Protein AF-A0A1V4KPW5-F1 (afdb_monomer)

InterPro domains:
  IPR000533 Tropomyosin [PF00261] (18-256)
  IPR000533 Tropomyosin [PR00194] (56-73)
  IPR000533 Tropomyosin [PR00194] (92-112)
  IPR000533 Tropomyosin [PR00194] (117-145)
  IPR000533 Tropomyosin [PR00194] (147-170)
  IPR000533 Tropomyosin [PR00194] (203-228)
  IPR000533 Tropomyosin [PS00326] (204-212)
  IPR014751 DNA repair protein XRCC4-like, C-terminal [G3DSA:1.20.5.370] (209-256)

Secondary structure (DSSP, 8-state):
----PPPHHHHHHHHHHHHHHHHHHHHHHHHHHHHHHHHHHHHHHHHHHHHHHHHHHHHHHHHHHHHHHHHHHHHHHHHHHHHHHHHHHHHHHHHHHHHHHHHHHHHHHHHHHHHHHHHHHHHHHHHHHHHHHHHHHHHHHHHHHHHHHHHHHHHHHHHHHHHHHHHHHHHHHHHHHHHHHHHHHHHHHHHHHHHHHHHHHHHHHHHHHHHHHHHHHHHHHHHHHHHHHHHHHHHHHHHHHHHHHHHHHHHHHHT-

Sequence (256 aa):
MRTFLVPPEALEEEQQGLQKKLKGTEDEVEKYSESVKEAQEKLEQAEKKATDAEAEVASLNRRIQLVEEELDRAQERLATALQKLEEAEKAADESERGMKVIENRAMKDEEKMELQEMQLKEAKHIAEEADRKYEEVARKLVVLEGELERSEERAEVAESRVRQLEEELRTMDQTLKSLIASEEEYSTKEDKYEEEIKLLGEKLKEAETRAEFAERSVAKLEKTIDDLEESLASAKEENVGIHQVLDQTLLELNNL

Mean predicted aligned error: 16.35 Å

pLDDT: mean 89.96, std 13.4, range [39.97, 98.62]

Organism: NCBI:txid372326

Foldseek 3Di:
DDDDDPPPVVVVVVVVVVVVVVVVVVVVVVVVVVVVVVVVVVVVVVVVVVVVVVVVVVVVVVVVVVVVVVVVVVVVVVVVVVVVVVVVVVVVVVVVVVVVVVVVVVVVVVVVVVVVVVVVVVVVVVVVVVVVVVVVVVVVVVVVVVVVVVVVVVVVVVVVVVVVVVVVVVVVVVVVVVVVVVVVVVVVVVVVVVVVVVVVVVVVVVVVVVVVVVVVVVVVVVVVVVVVVVVVVVVVVVVVVVVVVVVVVVVVVVVD

Radius of gyration: 108.57 Å; Cα contacts (8 Å, |Δi|>4): 1; chains: 1; bounding box: 207×38×319 Å

Solvent-accessible surface area (backbone atoms only — not comparable to full-atom values): 13561 Å² total; per-residue (Å²): 132,86,85,77,79,78,56,71,67,61,58,49,50,52,50,49,51,49,50,52,50,50,48,50,51,49,54,48,50,50,51,51,51,51,52,50,51,52,50,48,53,52,47,53,53,48,49,51,50,50,52,52,50,52,52,49,52,54,51,50,52,55,51,50,53,52,52,51,54,50,47,54,55,50,50,55,52,47,54,54,50,52,52,53,48,54,54,50,51,52,53,49,54,52,48,52,53,51,48,54,54,51,51,59,48,50,54,52,52,48,56,50,48,53,52,50,51,52,52,51,52,52,53,50,52,54,51,53,54,49,50,52,51,51,52,52,51,53,55,52,47,56,52,51,52,58,51,46,52,56,50,49,56,52,48,55,54,50,51,52,51,49,53,51,52,54,50,52,50,53,53,49,53,55,50,50,55,52,49,52,55,51,48,55,54,50,51,59,47,49,55,51,51,53,52,50,51,51,53,51,51,51,52,48,51,54,49,50,55,52,48,54,51,49,52,54,50,48,56,53,50,52,51,52,48,53,56,49,50,52,52,50,49,51,54,50,51,51,51,51,50,52,50,51,51,48,51,50,53,51,51,57,61,73,75,110

Structure (mmCIF, N/CA/C/O backbone):
data_AF-A0A1V4KPW5-F1
#
_entry.id   AF-A0A1V4KPW5-F1
#
loop_
_atom_site.group_PDB
_atom_site.id
_atom_site.type_symbol
_atom_site.label_atom_id
_atom_site.label_alt_id
_atom_site.label_comp_id
_atom_site.label_asym_id
_atom_site.label_entity_id
_atom_site.label_seq_id
_atom_site.pdbx_PDB_ins_code
_atom_site.Cartn_x
_atom_site.Cartn_y
_atom_site.Cartn_z
_atom_site.occupancy
_atom_site.B_iso_or_equiv
_atom_site.auth_seq_id
_atom_site.auth_comp_id
_atom_site.auth_asym_id
_atom_site.auth_atom_id
_atom_site.pdbx_PDB_model_num
ATOM 1 N N . MET A 1 1 ? -97.757 -16.827 169.768 1.00 43.34 1 MET A N 1
ATOM 2 C CA . MET A 1 1 ? -98.356 -17.491 168.591 1.00 43.34 1 MET A CA 1
ATOM 3 C C . MET A 1 1 ? -97.210 -17.964 167.715 1.00 43.34 1 MET A C 1
ATOM 5 O O . MET A 1 1 ? -96.309 -17.181 167.464 1.00 43.34 1 MET A O 1
ATOM 9 N N . ARG A 1 2 ? -97.200 -19.270 167.433 1.00 39.97 2 ARG A N 1
ATOM 10 C CA . ARG A 1 2 ? -96.096 -20.108 166.933 1.00 39.97 2 ARG A CA 1
ATOM 11 C C . ARG A 1 2 ? -95.235 -19.504 165.811 1.00 39.97 2 ARG A C 1
ATOM 13 O O . ARG A 1 2 ? -95.701 -19.296 164.700 1.00 39.97 2 ARG A O 1
ATOM 20 N N . THR A 1 3 ? -93.954 -19.368 166.138 1.00 46.34 3 THR A N 1
ATOM 21 C CA . THR A 1 3 ? -92.785 -19.544 165.269 1.00 46.34 3 THR A CA 1
ATOM 22 C C . THR A 1 3 ? -92.906 -20.795 164.395 1.00 46.34 3 THR A C 1
ATOM 24 O O . THR A 1 3 ? -93.136 -21.879 164.929 1.00 46.34 3 THR A O 1
ATOM 27 N N . PHE A 1 4 ? -92.660 -20.666 163.094 1.00 41.69 4 PHE A N 1
ATOM 28 C CA . PHE A 1 4 ? -92.061 -21.732 162.293 1.00 41.69 4 PHE A CA 1
ATOM 29 C C . PHE A 1 4 ? -90.916 -21.096 161.511 1.00 41.69 4 PHE A C 1
ATOM 31 O O . PHE A 1 4 ? -91.134 -20.308 160.595 1.00 41.69 4 PHE A O 1
ATOM 38 N N . LEU A 1 5 ? -89.698 -21.370 161.978 1.00 45.38 5 LEU A N 1
ATOM 39 C CA . LEU A 1 5 ? -88.475 -21.094 161.248 1.00 45.38 5 LEU A CA 1
ATOM 40 C C . LEU A 1 5 ? -88.559 -21.832 159.906 1.00 45.38 5 LEU A C 1
ATOM 42 O O . LEU A 1 5 ? -88.734 -23.050 159.900 1.00 45.38 5 LEU A O 1
ATOM 46 N N . VAL A 1 6 ? -88.411 -21.115 158.790 1.00 43.38 6 VAL A N 1
ATOM 47 C CA . VAL A 1 6 ? -87.853 -21.745 157.589 1.00 43.38 6 VAL A CA 1
ATOM 48 C C . VAL A 1 6 ? -86.415 -22.118 157.968 1.00 43.38 6 VAL A C 1
ATOM 50 O O . VAL A 1 6 ? -85.699 -21.250 158.479 1.00 43.38 6 VAL A O 1
ATOM 53 N N . PRO A 1 7 ? -86.008 -23.389 157.830 1.00 44.53 7 PRO A N 1
ATOM 54 C CA . PRO A 1 7 ? -84.662 -23.815 158.178 1.00 44.53 7 PRO A CA 1
ATOM 55 C C . PRO A 1 7 ? -83.643 -23.002 157.366 1.00 44.53 7 PRO A C 1
ATOM 57 O O . PRO A 1 7 ? -83.883 -22.788 156.175 1.00 44.53 7 PRO A O 1
ATOM 60 N N . PRO A 1 8 ? -82.509 -22.579 157.954 1.00 53.31 8 PRO A N 1
ATOM 61 C CA . PRO A 1 8 ? -81.416 -21.974 157.190 1.00 53.31 8 PRO A CA 1
ATOM 62 C C . PRO A 1 8 ? -81.001 -22.843 155.985 1.00 53.31 8 PRO A C 1
ATOM 64 O O . PRO A 1 8 ? -80.661 -22.299 154.944 1.00 53.31 8 PRO A O 1
ATOM 67 N N . GLU A 1 9 ? -81.191 -24.163 156.072 1.00 52.53 9 GLU A N 1
ATOM 68 C CA . GLU A 1 9 ? -80.909 -25.151 155.020 1.00 52.53 9 GLU A CA 1
ATOM 69 C C . GLU A 1 9 ? -81.739 -24.973 153.724 1.00 52.53 9 GLU A C 1
ATOM 71 O O . GLU A 1 9 ? -81.228 -25.236 152.641 1.00 52.53 9 GLU A O 1
ATOM 76 N N . ALA A 1 10 ? -82.991 -24.487 153.785 1.00 54.53 10 ALA A N 1
ATOM 77 C CA . ALA A 1 10 ? -83.853 -24.339 152.595 1.00 54.53 10 ALA A CA 1
ATOM 78 C C . ALA A 1 10 ? -83.604 -23.025 151.828 1.00 54.53 10 ALA A C 1
ATOM 80 O O . ALA A 1 10 ? -83.709 -22.978 150.603 1.00 54.53 10 ALA A O 1
ATOM 81 N N . LEU A 1 11 ? -83.242 -21.959 152.550 1.00 53.88 11 LEU A N 1
ATOM 82 C CA . LEU A 1 11 ? -82.754 -20.716 151.947 1.00 53.88 11 LEU A CA 1
ATOM 83 C C . LEU A 1 11 ? -81.335 -20.908 151.398 1.00 53.88 11 LEU A C 1
ATOM 85 O O . LEU A 1 11 ? -81.039 -20.374 150.336 1.00 53.88 11 LEU A O 1
ATOM 89 N N . GLU A 1 12 ? -80.494 -21.714 152.054 1.00 56.72 12 GLU A N 1
ATOM 90 C CA . GLU A 1 12 ? -79.177 -22.114 151.541 1.00 56.72 12 GLU A CA 1
ATOM 91 C C . GLU A 1 12 ? -79.273 -22.961 150.259 1.00 56.72 12 GLU A C 1
ATOM 93 O O . GLU A 1 12 ? -78.497 -22.720 149.335 1.00 56.72 12 GLU A O 1
ATOM 98 N N . GLU A 1 13 ? -80.236 -23.886 150.133 1.00 59.94 13 GLU A N 1
ATOM 99 C CA . GLU A 1 13 ? -80.468 -24.649 148.890 1.00 59.94 13 GLU A CA 1
ATOM 100 C C . GLU A 1 13 ? -80.934 -23.765 147.718 1.00 59.94 13 GLU A C 1
ATOM 102 O O . GLU A 1 13 ? -80.466 -23.930 146.587 1.00 59.94 13 GLU A O 1
ATOM 107 N N . GLU A 1 14 ? -81.822 -22.796 147.959 1.00 60.09 14 GLU A N 1
ATOM 108 C CA . GLU A 1 14 ? -82.309 -21.880 146.917 1.00 60.09 14 GLU A CA 1
ATOM 109 C C . GLU A 1 14 ? -81.235 -20.848 146.518 1.00 60.09 14 GLU A C 1
ATOM 111 O O . GLU A 1 14 ? -81.054 -20.558 145.330 1.00 60.09 14 GLU A O 1
ATOM 116 N N . GLN A 1 15 ? -80.438 -20.368 147.483 1.00 63.31 15 GLN A N 1
ATOM 117 C CA . GLN A 1 15 ? -79.270 -19.520 147.227 1.00 63.31 15 GLN A CA 1
ATOM 118 C C . GLN A 1 15 ? -78.171 -20.285 146.477 1.00 63.31 15 GLN A C 1
ATOM 120 O O . GLN A 1 15 ? -77.572 -19.727 145.557 1.00 63.31 15 GLN A O 1
ATOM 125 N N . GLN A 1 16 ? -77.948 -21.568 146.793 1.00 66.31 16 GLN A N 1
ATOM 126 C CA . GLN A 1 16 ? -77.053 -22.444 146.032 1.00 66.31 16 GLN A CA 1
ATOM 127 C C . GLN A 1 16 ? -77.572 -22.693 144.614 1.00 66.31 16 GLN A C 1
ATOM 129 O O . GLN A 1 16 ? -76.786 -22.667 143.670 1.00 66.31 16 GLN A O 1
ATOM 134 N N . GLY A 1 17 ? -78.877 -22.902 144.426 1.00 70.94 17 GLY A N 1
ATOM 135 C CA . GLY A 1 17 ? -79.489 -23.091 143.108 1.00 70.94 17 GLY A CA 1
ATOM 136 C C . GLY A 1 17 ? -79.384 -21.850 142.217 1.00 70.94 17 GLY A C 1
ATOM 137 O O . GLY A 1 17 ? -79.045 -21.962 141.035 1.00 70.94 17 GLY A O 1
ATOM 138 N N . LEU A 1 18 ? -79.611 -20.663 142.787 1.00 67.88 18 LEU A N 1
ATOM 139 C CA . LEU A 1 18 ? -79.418 -19.382 142.107 1.00 67.88 18 LEU A CA 1
ATOM 140 C C . LEU A 1 18 ? -77.941 -19.079 141.857 1.00 67.88 18 LEU A C 1
ATOM 142 O O . LEU A 1 18 ? -77.622 -18.647 140.758 1.00 67.88 18 LEU A O 1
ATOM 146 N N . GLN A 1 19 ? -77.032 -19.378 142.790 1.00 68.50 19 GLN A N 1
ATOM 147 C CA . GLN A 1 19 ? -75.587 -19.295 142.541 1.00 68.50 19 GLN A CA 1
ATOM 148 C C . GLN A 1 19 ? -75.145 -20.242 141.427 1.00 68.50 19 GLN A C 1
ATOM 150 O O . GLN A 1 19 ? -74.305 -19.876 140.618 1.00 68.50 19 GLN A O 1
ATOM 155 N N . LYS A 1 20 ? -75.716 -21.447 141.343 1.00 76.44 20 LYS A N 1
ATOM 156 C CA . LYS A 1 20 ? -75.377 -22.431 140.307 1.00 76.44 20 LYS A CA 1
ATOM 157 C C . LYS A 1 20 ? -75.914 -22.026 138.933 1.00 76.44 20 LYS A C 1
ATOM 159 O O . LYS A 1 20 ? -75.229 -22.235 137.938 1.00 76.44 20 LYS A O 1
ATOM 164 N N . LYS A 1 21 ? -77.107 -21.419 138.873 1.00 74.88 21 LYS A N 1
ATOM 165 C CA . LYS A 1 21 ? -77.648 -20.808 137.647 1.00 74.88 21 LYS A CA 1
ATOM 166 C C . LYS A 1 21 ? -76.885 -19.554 137.244 1.00 74.88 21 LYS A C 1
ATOM 168 O O . LYS A 1 21 ? -76.581 -19.433 136.069 1.00 74.88 21 LYS A O 1
ATOM 173 N N . LEU A 1 22 ? -76.558 -18.678 138.195 1.00 74.94 22 LEU A N 1
ATOM 174 C CA . LEU A 1 22 ? -75.746 -17.485 137.962 1.00 74.94 22 LEU A CA 1
ATOM 175 C C . LEU A 1 22 ? -74.385 -17.890 137.400 1.00 74.94 22 LEU A C 1
ATOM 177 O O . LEU A 1 22 ? -74.011 -17.402 136.345 1.00 74.94 22 LEU A O 1
ATOM 181 N N . LYS A 1 23 ? -73.735 -18.877 138.022 1.00 76.81 23 LYS A N 1
ATOM 182 C CA . LYS A 1 23 ? -72.473 -19.444 137.551 1.00 76.81 23 LYS A CA 1
ATOM 183 C C . LYS A 1 23 ? -72.603 -20.075 136.163 1.00 76.81 23 LYS A C 1
ATOM 185 O O . LYS A 1 23 ? -71.774 -19.819 135.314 1.00 76.81 23 LYS A O 1
ATOM 190 N N . GLY A 1 24 ? -73.682 -20.813 135.887 1.00 77.44 24 GLY A N 1
ATOM 191 C CA . GLY A 1 24 ? -73.948 -21.348 134.546 1.00 77.44 24 GLY A CA 1
ATOM 192 C C . GLY A 1 24 ? -74.185 -20.262 133.488 1.00 77.44 24 GLY A C 1
ATOM 193 O O . GLY A 1 24 ? -73.704 -20.390 132.369 1.00 77.44 24 GLY A O 1
ATOM 194 N N . THR A 1 25 ? -74.882 -19.175 133.832 1.00 74.00 25 THR A N 1
ATOM 195 C CA . THR A 1 25 ? -75.054 -18.024 132.933 1.00 74.00 25 THR A CA 1
ATOM 196 C C . THR A 1 25 ? -73.781 -17.196 132.787 1.00 74.00 25 THR A C 1
ATOM 198 O O . THR A 1 25 ? -73.545 -16.663 131.712 1.00 74.00 25 THR A O 1
ATOM 201 N N . GLU A 1 26 ? -72.951 -17.094 133.826 1.00 76.00 26 GLU A N 1
ATOM 202 C CA . GLU A 1 26 ? -71.625 -16.471 133.770 1.00 76.00 26 GLU A CA 1
ATOM 203 C C . GLU A 1 26 ? -70.698 -17.289 132.865 1.00 76.00 26 GLU A C 1
ATOM 205 O O . GLU A 1 26 ? -70.120 -16.717 131.948 1.00 76.00 26 GLU A O 1
ATOM 210 N N . ASP A 1 27 ? -70.667 -18.616 133.025 1.00 80.94 27 ASP A N 1
ATOM 211 C CA . ASP A 1 27 ? -69.920 -19.544 132.168 1.00 80.94 27 ASP A CA 1
ATOM 212 C C . ASP A 1 27 ? -70.409 -19.470 130.702 1.00 80.94 27 ASP A C 1
ATOM 214 O O . ASP A 1 27 ? -69.611 -19.505 129.764 1.00 80.94 27 ASP A O 1
ATOM 218 N N . GLU A 1 28 ? -71.723 -19.342 130.464 1.00 80.38 28 GLU A N 1
ATOM 219 C CA . GLU A 1 28 ? -72.282 -19.156 129.117 1.00 80.38 28 GLU A CA 1
ATOM 220 C C . GLU A 1 28 ? -71.932 -17.788 128.521 1.00 80.38 28 GLU A C 1
ATOM 222 O O . GLU A 1 28 ? -71.551 -17.716 127.353 1.00 80.38 28 GLU A O 1
ATOM 227 N N . VAL A 1 29 ? -72.032 -16.705 129.295 1.00 80.75 29 VAL A N 1
ATOM 228 C CA . VAL A 1 29 ? -71.647 -15.354 128.857 1.00 80.75 29 VAL A CA 1
ATOM 229 C C . VAL A 1 29 ? -70.151 -15.287 128.567 1.00 80.75 29 VAL A C 1
ATOM 231 O O . VAL A 1 29 ? -69.761 -14.685 127.568 1.00 80.75 29 VAL A O 1
ATOM 234 N N . GLU A 1 30 ? -69.318 -15.931 129.381 1.00 83.25 30 GLU A N 1
ATOM 235 C CA . GLU A 1 30 ? -67.875 -16.027 129.168 1.00 83.25 30 GLU A CA 1
ATOM 236 C C . GLU A 1 30 ? -67.573 -16.815 127.887 1.00 83.25 30 GLU A C 1
ATOM 238 O O . GLU A 1 30 ? -66.861 -16.319 127.016 1.00 83.25 30 GLU A O 1
ATOM 243 N N . LYS A 1 31 ? -68.244 -17.953 127.673 1.00 84.69 31 LYS A N 1
ATOM 244 C CA . LYS A 1 31 ? -68.122 -18.755 126.448 1.00 84.69 31 LYS A CA 1
ATOM 245 C C . LYS A 1 31 ? -68.595 -18.024 125.187 1.00 84.69 31 LYS A C 1
ATOM 247 O O . LYS A 1 31 ? -67.954 -18.121 124.140 1.00 84.69 31 LYS A O 1
ATOM 252 N N . TYR A 1 32 ? -69.708 -17.291 125.248 1.00 82.00 32 TYR A N 1
ATOM 253 C CA . TYR A 1 32 ? -70.169 -16.472 124.123 1.00 82.00 32 TYR A CA 1
ATOM 254 C C . TYR A 1 32 ? -69.251 -15.269 123.888 1.00 82.00 32 TYR A C 1
ATOM 256 O O . TYR A 1 32 ? -68.994 -14.930 122.738 1.00 82.00 32 TYR A O 1
ATOM 264 N N . SER A 1 33 ? -68.713 -14.655 124.943 1.00 83.38 33 SER A N 1
ATOM 265 C CA . SER A 1 33 ? -67.734 -13.566 124.850 1.00 83.38 33 SER A CA 1
ATOM 266 C C . SER A 1 33 ? -66.435 -14.034 124.190 1.00 83.38 33 SER A C 1
ATOM 268 O O . SER A 1 33 ? -65.948 -13.382 123.266 1.00 83.38 33 SER A O 1
ATOM 270 N N . GLU A 1 34 ? -65.912 -15.198 124.583 1.00 86.44 34 GLU A N 1
ATOM 271 C CA . GLU A 1 34 ? -64.763 -15.836 123.930 1.00 86.44 34 GLU A CA 1
ATOM 272 C C . GLU A 1 34 ? -65.069 -16.193 122.472 1.00 86.44 34 GLU A C 1
ATOM 274 O O . GLU A 1 34 ? -64.295 -15.850 121.581 1.00 86.44 34 GLU A O 1
ATOM 279 N N . SER A 1 35 ? -66.234 -16.785 122.191 1.00 88.12 35 SER A N 1
ATOM 280 C CA . SER A 1 35 ? -66.647 -17.109 120.820 1.00 88.12 35 SER A CA 1
ATOM 281 C C . SER A 1 35 ? -66.803 -15.870 119.935 1.00 88.12 35 SER A C 1
ATOM 283 O O . SER A 1 35 ? -66.510 -15.940 118.741 1.00 88.12 35 SER A O 1
ATOM 285 N N . VAL A 1 36 ? -67.291 -14.753 120.480 1.00 87.94 36 VAL A N 1
ATOM 286 C CA . VAL A 1 36 ? -67.420 -13.484 119.752 1.00 87.94 36 VAL A CA 1
ATOM 287 C C . VAL A 1 36 ? -66.045 -12.882 119.490 1.00 87.94 36 VAL A C 1
ATOM 289 O O . VAL A 1 36 ? -65.800 -12.450 118.367 1.00 87.94 36 VAL A O 1
ATOM 292 N N . LYS A 1 37 ? -65.130 -12.914 120.468 1.00 88.00 37 LYS A N 1
ATOM 293 C CA . LYS A 1 37 ? -63.738 -12.480 120.272 1.00 88.00 37 LYS A CA 1
ATOM 294 C C . LYS A 1 37 ? -63.033 -13.311 119.204 1.00 88.00 37 LYS A C 1
ATOM 296 O O . LYS A 1 37 ? -62.453 -12.739 118.291 1.00 88.00 37 LYS A O 1
ATOM 301 N N . GLU A 1 38 ? -63.153 -14.638 119.246 1.00 88.62 38 GLU A N 1
ATOM 302 C CA . GLU A 1 38 ? -62.589 -15.506 118.207 1.00 88.62 38 GLU A CA 1
ATOM 303 C C . GLU A 1 38 ? -63.189 -15.231 116.822 1.00 88.62 38 GLU A C 1
ATOM 305 O O . GLU A 1 38 ? -62.479 -15.263 115.816 1.00 88.62 38 GLU A O 1
ATOM 310 N N . ALA A 1 39 ? -64.503 -15.004 116.740 1.00 86.94 39 ALA A N 1
ATOM 311 C CA . ALA A 1 39 ? -65.166 -14.684 115.480 1.00 86.94 39 ALA A CA 1
ATOM 312 C C . ALA A 1 39 ? -64.728 -13.314 114.941 1.00 86.94 39 ALA A C 1
ATOM 314 O O . ALA A 1 39 ? -64.530 -13.182 113.736 1.00 86.94 39 ALA A O 1
ATOM 315 N N . GLN A 1 40 ? -64.531 -12.324 115.818 1.00 87.50 40 GLN A N 1
ATOM 316 C CA . GLN A 1 40 ? -63.994 -11.009 115.466 1.00 87.50 40 GLN A CA 1
ATOM 317 C C . GLN A 1 40 ? -62.543 -11.100 114.989 1.00 87.50 40 GLN A C 1
ATOM 319 O O . GLN A 1 40 ? -62.237 -10.565 113.930 1.00 87.50 40 GLN A O 1
ATOM 324 N N . GLU A 1 41 ? -61.677 -11.843 115.680 1.00 91.19 41 GLU A N 1
ATOM 325 C CA . GLU A 1 41 ? -60.295 -12.065 115.233 1.00 91.19 41 GLU A CA 1
ATOM 326 C C . GLU A 1 41 ? -60.242 -12.787 113.878 1.00 91.19 41 GLU A C 1
ATOM 328 O O . GLU A 1 41 ? -59.457 -12.423 113.002 1.00 91.19 41 GLU A O 1
ATOM 333 N N . LYS A 1 42 ? -61.098 -13.797 113.665 1.00 90.88 42 LYS A N 1
ATOM 334 C CA . LYS A 1 42 ? -61.208 -14.497 112.373 1.00 90.88 42 LYS A CA 1
ATOM 335 C C . LYS A 1 42 ? -61.724 -13.576 111.266 1.00 90.88 42 LYS A C 1
ATOM 337 O O . LYS A 1 42 ? -61.231 -13.670 110.142 1.00 90.88 42 LYS A O 1
ATOM 342 N N . LEU A 1 43 ? -62.687 -12.704 111.569 1.00 91.38 43 LEU A N 1
ATOM 343 C CA . LEU A 1 43 ? -63.206 -11.711 110.630 1.00 91.38 43 LEU A CA 1
ATOM 344 C C . LEU A 1 43 ? -62.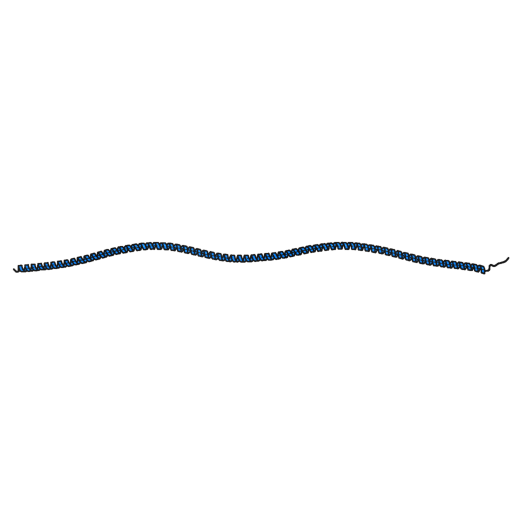116 -10.708 110.246 1.00 91.38 43 LEU A C 1
ATOM 346 O O . LEU A 1 43 ? -61.873 -10.518 109.062 1.00 91.38 43 LEU A O 1
ATOM 350 N N . GLU A 1 44 ? -61.399 -10.154 111.219 1.00 91.88 44 GLU A N 1
ATOM 351 C CA . GLU A 1 44 ? -60.333 -9.174 110.990 1.00 91.88 44 GLU A CA 1
ATOM 352 C C . GLU A 1 44 ? -59.168 -9.787 110.188 1.00 91.88 44 GLU A C 1
ATOM 354 O O . GLU A 1 44 ? -58.625 -9.168 109.271 1.00 91.88 44 GLU A O 1
ATOM 359 N N . GLN A 1 45 ? -58.828 -11.057 110.443 1.00 92.19 45 GLN A N 1
ATOM 360 C CA . GLN A 1 45 ? -57.868 -11.803 109.621 1.00 92.19 45 GLN A CA 1
ATOM 361 C C . GLN A 1 45 ? -58.366 -12.044 108.189 1.00 92.19 45 GLN A C 1
ATOM 363 O O . GLN A 1 45 ? -57.562 -12.022 107.254 1.00 92.19 45 GLN A O 1
ATOM 368 N N . ALA A 1 46 ? -59.660 -12.314 108.003 1.00 92.00 46 ALA A N 1
ATOM 369 C CA . ALA A 1 46 ? -60.255 -12.516 106.685 1.00 92.00 46 ALA A CA 1
ATOM 370 C C . ALA A 1 46 ? -60.334 -11.203 105.894 1.00 92.00 46 ALA A C 1
ATOM 372 O O . ALA A 1 46 ? -59.971 -11.191 104.721 1.00 92.00 46 ALA A O 1
ATOM 373 N N . GLU A 1 47 ? -60.727 -10.104 106.539 1.00 91.56 47 GLU A N 1
ATOM 374 C CA . GLU A 1 47 ? -60.740 -8.759 105.959 1.00 91.56 47 GLU A CA 1
ATOM 375 C C . GLU A 1 47 ? -59.332 -8.333 105.553 1.00 91.56 47 GLU A C 1
ATOM 377 O O . GLU A 1 47 ? -59.131 -7.928 104.413 1.00 91.56 47 GLU A O 1
ATOM 382 N N . LYS A 1 48 ? -58.331 -8.536 106.419 1.00 94.00 48 LYS A N 1
ATOM 383 C CA . LYS A 1 48 ? -56.933 -8.238 106.090 1.00 94.00 48 LYS A CA 1
ATOM 384 C C . LYS A 1 48 ? -56.436 -9.037 104.880 1.00 94.00 48 LYS A C 1
ATOM 386 O O . LYS A 1 48 ? -55.828 -8.477 103.972 1.00 94.00 48 LYS A O 1
ATOM 391 N N . LYS A 1 49 ? -56.743 -10.338 104.822 1.00 93.62 49 LYS A N 1
ATOM 392 C CA . LYS A 1 49 ? -56.417 -11.178 103.656 1.00 93.62 49 LYS A CA 1
ATOM 393 C C . LYS A 1 49 ? -57.138 -10.723 102.388 1.00 93.62 49 LYS A C 1
ATOM 395 O O . LYS A 1 49 ? -56.539 -10.769 101.319 1.00 93.62 49 LYS A O 1
ATOM 400 N N . ALA A 1 50 ? -58.398 -10.304 102.493 1.00 93.06 50 ALA A N 1
ATOM 401 C CA . ALA A 1 50 ? -59.150 -9.775 101.362 1.00 93.06 50 ALA A CA 1
ATOM 402 C C . ALA A 1 50 ? -58.530 -8.465 100.858 1.00 93.06 50 ALA A C 1
ATOM 404 O O . ALA A 1 50 ? -58.287 -8.344 99.662 1.00 93.06 50 ALA A O 1
ATOM 405 N N . THR A 1 51 ? -58.171 -7.541 101.756 1.00 93.44 51 THR A N 1
ATOM 406 C CA . THR A 1 51 ? -57.507 -6.285 101.379 1.00 93.44 51 THR A CA 1
ATOM 407 C C . THR A 1 51 ? -56.130 -6.513 100.757 1.00 93.44 51 THR A C 1
ATOM 409 O O . THR A 1 51 ? -55.787 -5.846 99.783 1.00 93.44 51 THR A O 1
ATOM 412 N N . ASP A 1 52 ? -55.356 -7.478 101.266 1.00 93.06 52 ASP A N 1
ATOM 413 C CA . ASP A 1 52 ? -54.052 -7.837 100.699 1.00 93.06 52 ASP A CA 1
ATOM 414 C C . ASP A 1 52 ? -54.217 -8.437 99.288 1.00 93.06 52 ASP A C 1
ATOM 416 O O . ASP A 1 52 ? -53.513 -8.046 98.356 1.00 93.06 52 ASP A O 1
ATOM 420 N N . ALA A 1 53 ? -55.201 -9.324 99.095 1.00 93.00 53 ALA A N 1
ATOM 421 C CA . ALA A 1 53 ? -55.514 -9.906 97.790 1.00 93.00 53 ALA A CA 1
ATOM 422 C C . ALA A 1 53 ? -56.038 -8.860 96.789 1.00 93.00 53 ALA A C 1
ATOM 424 O O . ALA A 1 53 ? -55.643 -8.870 95.625 1.00 93.00 53 ALA A O 1
ATOM 425 N N . GLU A 1 54 ? -56.890 -7.926 97.221 1.00 93.56 54 GLU A N 1
ATOM 426 C CA . GLU A 1 54 ? -57.356 -6.811 96.387 1.00 93.56 54 GLU A CA 1
ATOM 427 C C . GLU A 1 54 ? -56.194 -5.901 95.964 1.00 93.56 54 GLU A C 1
ATOM 429 O O . GLU A 1 54 ? -56.121 -5.487 94.802 1.00 93.56 54 GLU A O 1
ATOM 434 N N . ALA A 1 55 ? -55.243 -5.640 96.868 1.00 94.50 55 ALA A N 1
ATOM 435 C CA . ALA A 1 55 ? -54.035 -4.884 96.557 1.00 94.50 55 ALA A CA 1
ATOM 436 C C . ALA A 1 55 ? -53.130 -5.621 95.551 1.00 94.50 55 ALA A C 1
ATOM 438 O O . ALA A 1 55 ? -52.616 -4.999 94.614 1.00 94.50 55 ALA A O 1
ATOM 439 N N . GLU A 1 56 ? -52.963 -6.939 95.691 1.00 95.12 56 GLU A N 1
ATOM 440 C CA . GLU A 1 56 ? -52.230 -7.765 94.724 1.00 95.12 56 GLU A CA 1
ATOM 441 C C . GLU A 1 56 ? -52.907 -7.781 93.350 1.00 95.12 56 GLU A C 1
ATOM 443 O O . GLU A 1 56 ? -52.237 -7.565 92.340 1.00 95.12 56 GLU A O 1
ATOM 448 N N . VAL A 1 57 ? -54.230 -7.958 93.293 1.00 95.62 57 VAL A N 1
ATOM 449 C CA . VAL A 1 57 ? -54.999 -7.915 92.039 1.00 95.62 57 VAL A CA 1
ATOM 450 C C . VAL A 1 57 ? -54.863 -6.548 91.366 1.00 95.62 57 VAL A C 1
ATOM 452 O O . VAL A 1 57 ? -54.630 -6.476 90.159 1.00 95.62 57 VAL A O 1
ATOM 455 N N . ALA A 1 58 ? -54.936 -5.452 92.126 1.00 95.31 58 ALA A N 1
ATOM 456 C CA . ALA A 1 58 ? -54.726 -4.107 91.594 1.00 95.31 58 ALA A CA 1
ATOM 457 C C . ALA A 1 58 ? -53.303 -3.916 91.031 1.00 95.31 58 ALA A C 1
ATOM 459 O O . ALA A 1 58 ? -53.129 -3.312 89.969 1.00 95.31 58 ALA A O 1
ATOM 460 N N . SER A 1 59 ? -52.286 -4.454 91.711 1.00 96.50 59 SER A N 1
ATOM 461 C CA . SER A 1 59 ? -50.890 -4.431 91.257 1.00 96.50 59 SER A CA 1
ATOM 462 C C . SER A 1 59 ? -50.684 -5.249 89.977 1.00 96.50 59 SER A C 1
ATOM 464 O O . SER A 1 59 ? -50.088 -4.764 89.012 1.00 96.50 59 SER A O 1
ATOM 466 N N . LEU A 1 60 ? -51.233 -6.466 89.927 1.00 96.19 60 LEU A N 1
ATOM 467 C CA . LEU A 1 60 ? -51.169 -7.338 88.756 1.00 96.19 60 LEU A CA 1
ATOM 468 C C . LEU A 1 60 ? -51.887 -6.723 87.554 1.00 96.19 60 LEU A C 1
ATOM 470 O O . LEU A 1 60 ? -51.331 -6.743 86.462 1.00 96.19 60 LEU A O 1
ATOM 474 N N . ASN A 1 61 ? -53.049 -6.096 87.748 1.00 94.75 61 ASN A N 1
ATOM 475 C CA . ASN A 1 61 ? -53.758 -5.398 86.672 1.00 94.75 61 ASN A CA 1
ATOM 476 C C . ASN A 1 61 ? -52.943 -4.229 86.100 1.00 94.75 61 ASN A C 1
ATOM 478 O O . ASN A 1 61 ? -52.873 -4.074 84.883 1.00 94.75 61 ASN A O 1
ATOM 482 N N . ARG A 1 62 ? -52.256 -3.447 86.946 1.00 95.44 62 ARG A N 1
ATOM 483 C CA . ARG A 1 62 ? -51.318 -2.416 86.462 1.00 95.44 62 ARG A CA 1
ATOM 484 C C . ARG A 1 62 ? -50.156 -3.024 85.683 1.00 95.44 62 ARG A C 1
ATOM 486 O O . ARG A 1 62 ? -49.735 -2.470 84.673 1.00 95.44 62 ARG A O 1
ATOM 493 N N . ARG A 1 63 ? -49.630 -4.161 86.142 1.00 96.75 63 ARG A N 1
ATOM 494 C CA . ARG A 1 63 ? -48.545 -4.867 85.454 1.00 96.75 63 ARG A CA 1
ATOM 495 C C . ARG A 1 63 ? -48.987 -5.422 84.100 1.00 96.75 63 ARG A C 1
ATOM 497 O O . ARG A 1 63 ? -48.204 -5.348 83.163 1.00 96.75 63 ARG A O 1
ATOM 504 N N . ILE A 1 64 ? -50.214 -5.931 83.990 1.00 96.81 64 ILE A N 1
ATOM 505 C CA . ILE A 1 64 ? -50.799 -6.390 82.723 1.00 96.81 64 ILE A CA 1
ATOM 506 C C . ILE A 1 64 ? -50.866 -5.229 81.728 1.00 96.81 64 ILE A C 1
ATOM 508 O O . ILE A 1 64 ? -50.306 -5.358 80.647 1.00 96.81 64 ILE A O 1
ATOM 512 N N . GLN A 1 65 ? -51.420 -4.078 82.124 1.00 96.00 65 GLN A N 1
ATOM 513 C CA . GLN A 1 65 ? -51.503 -2.897 81.252 1.00 96.00 65 GLN A CA 1
ATOM 514 C C . GLN A 1 65 ? -50.130 -2.443 80.740 1.00 96.00 65 GLN A C 1
ATOM 516 O O . GLN A 1 65 ? -49.970 -2.161 79.559 1.00 96.00 65 GLN A O 1
ATOM 521 N N . LEU A 1 66 ? -49.117 -2.412 81.611 1.00 96.88 66 LEU A N 1
ATOM 522 C CA . LEU A 1 66 ? -47.758 -2.039 81.207 1.00 96.88 66 LEU A CA 1
ATOM 523 C C . LEU A 1 66 ? -47.155 -3.028 80.202 1.00 96.88 66 LEU A C 1
ATOM 525 O O . LEU A 1 66 ? -46.500 -2.608 79.252 1.00 96.88 66 LEU A O 1
ATOM 529 N N . VAL A 1 67 ? -47.376 -4.329 80.399 1.00 96.94 67 VAL A N 1
ATOM 530 C CA . VAL A 1 67 ? -46.892 -5.365 79.475 1.00 96.94 67 VAL A CA 1
ATOM 531 C C . VAL A 1 67 ? -47.640 -5.309 78.142 1.00 96.94 67 VAL A C 1
ATOM 533 O O . VAL A 1 67 ? -47.015 -5.492 77.102 1.00 96.94 67 VAL A O 1
ATOM 536 N N . GLU A 1 68 ? -48.944 -5.029 78.151 1.00 96.94 68 GLU A N 1
ATOM 537 C CA . GLU A 1 68 ? -49.740 -4.819 76.935 1.00 96.94 68 GLU A CA 1
ATOM 538 C C . GLU A 1 68 ? -49.235 -3.599 76.153 1.00 96.94 68 GLU A C 1
ATOM 540 O O . GLU A 1 68 ? -48.944 -3.718 74.966 1.00 96.94 68 GLU A O 1
ATOM 545 N N . GLU A 1 69 ? -48.995 -2.465 76.818 1.0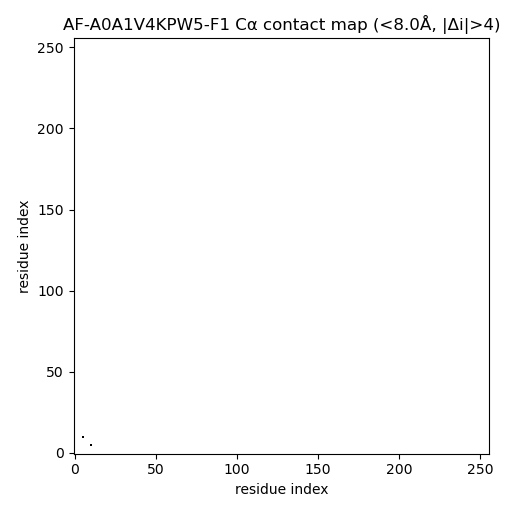0 96.56 69 GLU A N 1
ATOM 546 C CA . GLU A 1 69 ? -48.412 -1.283 76.169 1.00 96.56 69 GLU A CA 1
ATOM 547 C C . GLU A 1 69 ? -47.004 -1.545 75.605 1.00 96.56 69 GLU A C 1
ATOM 549 O O . GLU A 1 69 ? -46.645 -1.039 74.538 1.00 96.56 69 GLU A O 1
ATOM 554 N N . GLU A 1 70 ? -46.166 -2.304 76.317 1.00 96.94 70 GLU A N 1
ATOM 555 C CA . GLU A 1 70 ? -44.844 -2.700 75.820 1.00 96.94 70 GLU A CA 1
ATOM 556 C C . GLU A 1 70 ? -44.945 -3.635 74.612 1.00 96.94 70 GLU A C 1
ATOM 558 O O . GLU A 1 70 ? -44.166 -3.489 73.663 1.00 96.94 70 GLU A O 1
ATOM 563 N N . LEU A 1 71 ? -45.908 -4.559 74.625 1.00 97.12 71 LEU A N 1
ATOM 564 C CA . LEU A 1 71 ? -46.176 -5.468 73.519 1.00 97.12 71 LEU A CA 1
ATOM 565 C C . LEU A 1 71 ? -46.642 -4.700 72.279 1.00 97.12 71 LEU A C 1
ATOM 567 O O . LEU A 1 71 ? -46.076 -4.915 71.207 1.00 97.12 71 LEU A O 1
ATOM 571 N N . ASP A 1 72 ? -47.580 -3.764 72.425 1.00 97.19 72 ASP A N 1
ATOM 572 C CA . ASP A 1 72 ? -48.076 -2.930 71.325 1.00 97.19 72 ASP A CA 1
ATOM 573 C C . ASP A 1 72 ? -46.935 -2.106 70.706 1.00 97.19 72 ASP A C 1
ATOM 575 O O . ASP A 1 72 ? -46.720 -2.120 69.491 1.00 97.19 72 ASP A O 1
ATOM 579 N N . ARG A 1 73 ? -46.094 -1.476 71.541 1.00 97.12 73 ARG A N 1
ATOM 580 C CA . ARG A 1 73 ? -44.905 -0.742 71.066 1.00 97.12 73 ARG A CA 1
ATOM 581 C C . ARG A 1 73 ? -43.897 -1.651 70.364 1.00 97.12 73 ARG A C 1
ATOM 583 O O . ARG A 1 73 ? -43.249 -1.228 69.402 1.00 97.12 73 ARG A O 1
ATOM 590 N N . ALA A 1 74 ? -43.703 -2.876 70.850 1.00 97.19 74 ALA A N 1
ATOM 591 C CA . ALA A 1 74 ? -42.815 -3.844 70.213 1.00 97.19 74 ALA A CA 1
ATOM 592 C C . ALA A 1 74 ? -43.369 -4.304 68.855 1.00 97.19 74 ALA A C 1
ATOM 594 O O . ALA A 1 74 ? -42.602 -4.420 67.897 1.00 97.19 74 ALA A O 1
ATOM 595 N N . GLN A 1 75 ? -44.685 -4.501 68.749 1.00 97.00 75 GLN A N 1
ATOM 596 C CA . GLN A 1 75 ? -45.364 -4.867 67.507 1.00 97.00 75 GLN A CA 1
ATOM 597 C C . GLN A 1 75 ? -45.288 -3.753 66.458 1.00 97.00 75 GLN A C 1
ATOM 599 O O . GLN A 1 75 ? -44.935 -4.035 65.314 1.00 97.00 75 GLN A O 1
ATOM 604 N N . GLU A 1 76 ? -45.513 -2.490 66.830 1.00 97.31 76 GLU A N 1
ATOM 605 C CA . GLU A 1 76 ? -45.359 -1.353 65.907 1.00 97.31 76 GLU A CA 1
ATOM 606 C C . GLU A 1 76 ? -43.921 -1.224 65.381 1.00 97.31 76 GLU A C 1
ATOM 608 O O . GLU A 1 76 ? -43.684 -1.011 64.183 1.00 97.31 76 GLU A O 1
ATOM 613 N N . ARG A 1 77 ? -42.929 -1.403 66.265 1.00 97.44 77 ARG A N 1
ATOM 614 C CA . ARG A 1 77 ? -41.510 -1.412 65.877 1.00 97.44 77 ARG A CA 1
ATOM 615 C C . ARG A 1 77 ? -41.191 -2.564 64.934 1.00 97.44 77 ARG A C 1
ATOM 617 O O . ARG A 1 77 ? -40.478 -2.352 63.954 1.00 97.44 77 ARG A O 1
ATOM 624 N N . LEU A 1 78 ? -41.718 -3.756 65.212 1.00 97.31 78 LEU A N 1
ATOM 625 C CA . LEU A 1 78 ? -41.541 -4.928 64.362 1.00 97.31 78 LEU A CA 1
ATOM 626 C C . LEU A 1 78 ? -42.171 -4.710 62.984 1.00 97.31 78 LEU A C 1
ATOM 628 O O . LEU A 1 78 ? -41.508 -4.955 61.982 1.00 97.31 78 LEU A O 1
ATOM 632 N N . ALA A 1 79 ? -43.399 -4.191 62.920 1.00 97.75 79 ALA A N 1
ATOM 633 C CA . ALA A 1 79 ? -44.076 -3.884 61.662 1.00 97.75 79 ALA A CA 1
ATOM 634 C C . ALA A 1 79 ? -43.257 -2.901 60.809 1.00 97.75 79 ALA A C 1
ATOM 636 O O . ALA A 1 79 ? -43.024 -3.139 59.625 1.00 97.75 79 ALA A O 1
ATOM 637 N N . THR A 1 80 ? -42.724 -1.849 61.435 1.00 97.69 80 THR A N 1
ATOM 638 C CA . THR A 1 80 ? -41.857 -0.874 60.756 1.00 97.69 80 THR A CA 1
ATOM 639 C C . THR A 1 80 ? -40.548 -1.507 60.271 1.00 97.69 80 THR A C 1
ATOM 641 O O . THR A 1 80 ? -40.066 -1.189 59.184 1.00 97.69 80 THR A O 1
ATOM 644 N N . ALA A 1 81 ? -39.942 -2.392 61.068 1.00 97.75 81 ALA A N 1
ATOM 645 C CA . ALA A 1 81 ? -38.715 -3.090 60.690 1.00 97.75 81 ALA A CA 1
ATOM 646 C C . ALA A 1 81 ? -38.941 -4.053 59.515 1.00 97.75 81 ALA A C 1
ATOM 648 O O . ALA A 1 81 ? -38.117 -4.093 58.605 1.00 97.75 81 ALA A O 1
ATOM 649 N N . LEU A 1 82 ? -40.068 -4.771 59.504 1.00 97.56 82 LEU A N 1
ATOM 650 C CA . LEU A 1 82 ? -40.453 -5.663 58.410 1.00 97.56 82 LEU A CA 1
ATOM 651 C C . LEU A 1 82 ? -40.715 -4.890 57.116 1.00 97.56 82 LEU A C 1
ATOM 653 O O . LEU A 1 82 ? -40.216 -5.292 56.071 1.00 97.56 82 LEU A O 1
ATOM 657 N N . GLN A 1 83 ? -41.408 -3.749 57.185 1.00 97.88 83 GLN A N 1
ATOM 658 C CA . GLN A 1 83 ? -41.617 -2.908 56.005 1.00 97.88 83 GLN A CA 1
ATOM 659 C C . GLN A 1 83 ? -40.283 -2.422 55.414 1.00 97.88 83 GLN A C 1
ATOM 661 O O . GLN A 1 83 ? -40.065 -2.508 54.208 1.00 97.88 83 GLN A O 1
ATOM 666 N N . LYS A 1 84 ? -39.355 -1.958 56.262 1.00 98.12 84 LYS A N 1
ATOM 667 C CA . LYS A 1 84 ? -38.018 -1.533 55.812 1.00 98.12 84 LYS A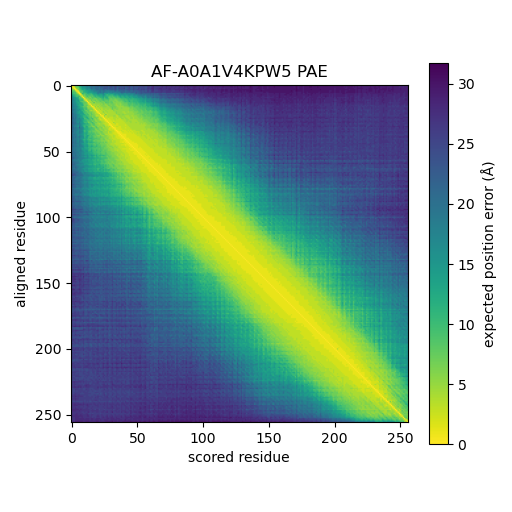 CA 1
ATOM 668 C C . LYS A 1 84 ? -37.204 -2.678 55.217 1.00 98.12 84 LYS A C 1
ATOM 670 O O . LYS A 1 84 ? -36.435 -2.446 54.288 1.00 98.12 84 LYS A O 1
ATOM 675 N N . LEU A 1 85 ? -37.343 -3.887 55.760 1.00 97.81 85 LEU A N 1
ATOM 676 C CA . LEU A 1 85 ? -36.690 -5.073 55.218 1.00 97.81 85 LEU A CA 1
ATOM 677 C C . LEU A 1 85 ? -37.218 -5.385 53.814 1.00 97.81 85 LEU A C 1
ATOM 679 O O . LEU A 1 85 ? -36.415 -5.558 52.907 1.00 97.81 85 LEU A O 1
ATOM 683 N N . GLU A 1 86 ? -38.537 -5.363 53.614 1.00 97.69 86 GLU A N 1
ATOM 684 C CA . GLU A 1 86 ? -39.148 -5.609 52.301 1.00 97.69 86 GLU A CA 1
ATOM 685 C C . GLU A 1 86 ? -38.718 -4.559 51.257 1.00 97.69 86 GLU A C 1
ATOM 687 O O . GLU A 1 86 ? -38.434 -4.888 50.105 1.00 97.69 86 GLU A O 1
ATOM 692 N N . GLU A 1 87 ? -38.631 -3.285 51.650 1.00 97.69 87 GLU A N 1
ATOM 693 C CA . GLU A 1 87 ? -38.123 -2.215 50.781 1.00 97.69 87 GLU A CA 1
ATOM 694 C C . GLU A 1 87 ? -36.642 -2.427 50.419 1.00 97.69 87 GLU A C 1
ATOM 696 O O . GLU A 1 87 ? -36.256 -2.247 49.261 1.00 97.69 87 GLU A O 1
ATOM 701 N N . ALA A 1 88 ? -35.818 -2.851 51.381 1.00 97.81 88 ALA A N 1
ATOM 702 C CA . ALA A 1 88 ? -34.408 -3.153 51.150 1.00 97.81 88 ALA A CA 1
ATOM 703 C C . ALA A 1 88 ? -34.211 -4.386 50.252 1.00 97.81 88 ALA A C 1
ATOM 705 O O . ALA A 1 88 ? -33.337 -4.365 49.386 1.00 97.81 88 ALA A O 1
ATOM 706 N N . GLU A 1 89 ? -35.029 -5.429 50.414 1.00 97.12 89 GLU A N 1
ATOM 707 C CA . GLU A 1 89 ? -35.020 -6.622 49.557 1.00 97.12 89 GLU A CA 1
ATOM 708 C C . GLU A 1 89 ? -35.373 -6.265 48.110 1.00 97.12 89 GLU A C 1
ATOM 710 O O . GLU A 1 89 ? -34.635 -6.619 47.192 1.00 97.12 89 GLU A O 1
ATOM 715 N N . LYS A 1 90 ? -36.428 -5.467 47.895 1.00 97.69 90 LYS A N 1
ATOM 716 C CA . LYS A 1 90 ? -36.785 -4.986 46.549 1.00 97.69 90 LYS A CA 1
ATOM 717 C C . LYS A 1 90 ? -35.660 -4.172 45.912 1.00 97.69 90 LYS A C 1
ATOM 719 O O . LYS A 1 90 ? -35.342 -4.381 44.743 1.00 97.69 90 LYS A O 1
ATOM 724 N N . ALA A 1 91 ? -35.030 -3.275 46.672 1.00 97.69 91 ALA A N 1
ATOM 725 C CA . ALA A 1 91 ? -33.902 -2.488 46.178 1.00 97.69 91 ALA A CA 1
ATOM 726 C C . ALA A 1 91 ? -32.684 -3.368 45.830 1.00 97.69 91 ALA A C 1
ATOM 728 O O . ALA A 1 91 ? -32.004 -3.117 44.832 1.00 97.69 91 ALA A O 1
ATOM 729 N N . ALA A 1 92 ? -32.416 -4.411 46.621 1.00 97.81 92 ALA A N 1
ATOM 730 C CA . ALA A 1 92 ? -31.347 -5.369 46.351 1.00 97.81 92 ALA A CA 1
ATOM 731 C C . ALA A 1 92 ? -31.618 -6.177 45.070 1.00 97.81 92 ALA A C 1
ATOM 733 O O . ALA A 1 92 ? -30.732 -6.268 44.218 1.00 97.81 92 ALA A O 1
ATOM 734 N N . ASP A 1 93 ? -32.844 -6.673 44.884 1.00 97.69 93 ASP A N 1
ATOM 735 C CA . ASP A 1 93 ? -33.259 -7.403 43.681 1.00 97.69 93 ASP A CA 1
ATOM 736 C C . ASP A 1 93 ? -33.139 -6.543 42.412 1.00 97.69 93 ASP A C 1
ATOM 738 O O . ASP A 1 93 ? -32.664 -6.999 41.366 1.00 97.69 93 ASP A O 1
ATOM 742 N N . GLU A 1 94 ? -33.558 -5.276 42.482 1.00 97.25 94 GLU A N 1
ATOM 743 C CA . GLU A 1 94 ? -33.412 -4.323 41.378 1.00 97.25 94 GLU A CA 1
ATOM 744 C C . GLU A 1 94 ? -31.938 -4.036 41.067 1.00 97.25 94 GLU A C 1
ATOM 746 O O . GLU A 1 94 ? -31.546 -4.016 39.895 1.00 97.25 94 GLU A O 1
ATOM 751 N N . SER A 1 95 ? -31.104 -3.889 42.100 1.00 97.50 95 SER A N 1
ATOM 752 C CA . SER A 1 95 ? -29.659 -3.716 41.946 1.00 97.50 95 SER A CA 1
ATOM 753 C C . SER A 1 95 ? -28.999 -4.943 41.309 1.00 97.50 95 SER A C 1
ATOM 755 O O . SER A 1 95 ? -28.156 -4.790 40.424 1.00 97.50 95 SER A O 1
ATOM 757 N N . GLU A 1 96 ? -29.390 -6.160 41.694 1.00 97.62 96 GLU A N 1
ATOM 758 C CA . GLU A 1 96 ? -28.853 -7.396 41.111 1.00 97.62 96 GLU A CA 1
ATOM 759 C C . GLU A 1 96 ? -29.229 -7.523 39.627 1.00 97.62 96 GLU A C 1
ATOM 761 O O . GLU A 1 96 ? -28.395 -7.874 38.784 1.00 97.62 96 GLU A O 1
ATOM 766 N N . ARG A 1 97 ? -30.470 -7.170 39.271 1.00 97.75 97 ARG A N 1
ATOM 767 C CA . ARG A 1 97 ? -30.903 -7.107 37.866 1.00 97.75 97 ARG A CA 1
ATOM 768 C C . ARG A 1 97 ? -30.097 -6.076 37.082 1.00 97.75 97 ARG A C 1
ATOM 770 O O . ARG A 1 97 ? -29.659 -6.373 35.970 1.00 97.75 97 ARG A O 1
ATOM 777 N N . GLY A 1 98 ? -29.876 -4.894 37.658 1.00 97.56 98 GLY A N 1
ATOM 778 C CA . GLY A 1 98 ? -29.035 -3.854 37.065 1.00 97.56 98 GLY A CA 1
ATOM 779 C C . GLY A 1 98 ? -27.609 -4.344 36.813 1.00 97.56 98 GLY A C 1
ATOM 780 O O . GLY A 1 98 ? -27.094 -4.194 35.704 1.00 97.56 98 GLY A O 1
ATOM 781 N N . MET A 1 99 ? -27.011 -5.011 37.803 1.00 97.50 99 MET A N 1
ATOM 782 C CA . MET A 1 99 ? -25.675 -5.597 37.705 1.00 97.50 99 MET A CA 1
ATOM 783 C C . MET A 1 99 ? -25.588 -6.616 36.564 1.00 97.50 99 MET A C 1
ATOM 785 O O . MET A 1 99 ? -24.716 -6.489 35.708 1.00 97.50 99 MET A O 1
ATOM 789 N N . LYS A 1 100 ? -26.539 -7.555 36.476 1.00 98.06 100 LYS A N 1
ATOM 790 C CA . LYS A 1 100 ? -26.590 -8.556 35.394 1.00 98.06 100 LYS A CA 1
ATOM 791 C C . LYS A 1 100 ? -26.700 -7.925 34.007 1.00 98.06 100 LYS A C 1
ATOM 793 O O . LYS A 1 100 ? -26.109 -8.421 33.050 1.00 98.06 100 LYS A O 1
ATOM 798 N N . VAL A 1 101 ? -27.456 -6.838 33.853 1.00 98.19 101 VAL A N 1
ATOM 799 C CA . VAL A 1 101 ? -27.557 -6.136 32.561 1.00 98.19 101 VAL A CA 1
ATOM 800 C C . VAL A 1 101 ? -26.230 -5.475 32.188 1.00 98.19 101 VAL A C 1
ATOM 802 O O . VAL A 1 101 ? -25.837 -5.530 31.023 1.00 98.19 101 VAL A O 1
ATOM 805 N N . ILE A 1 102 ? -25.544 -4.858 33.154 1.00 97.75 102 ILE A N 1
ATOM 806 C CA . ILE A 1 102 ? -24.240 -4.221 32.933 1.00 97.75 102 ILE A CA 1
ATOM 807 C C . ILE A 1 102 ? -23.183 -5.270 32.585 1.00 97.75 102 ILE A C 1
ATOM 809 O O . ILE A 1 102 ? -22.458 -5.080 31.615 1.00 97.75 102 ILE A O 1
ATOM 813 N N . GLU A 1 103 ? -23.149 -6.391 33.301 1.00 97.50 103 GLU A N 1
ATOM 814 C CA . GLU A 1 103 ? -22.243 -7.512 33.031 1.00 97.50 103 GLU A CA 1
ATOM 815 C C . GLU A 1 103 ? -22.425 -8.049 31.605 1.00 97.50 103 GLU A C 1
ATOM 817 O O . GLU A 1 103 ? -21.471 -8.118 30.835 1.00 97.50 103 GLU A O 1
ATOM 822 N N . ASN A 1 104 ? -23.670 -8.306 31.188 1.00 97.62 104 ASN A N 1
ATOM 823 C CA . ASN A 1 104 ? -23.961 -8.750 29.822 1.00 97.62 104 ASN A CA 1
ATOM 824 C C . ASN A 1 104 ? -23.565 -7.723 28.748 1.00 97.62 104 ASN A C 1
ATOM 826 O O . ASN A 1 104 ? -23.251 -8.103 27.620 1.00 97.62 104 ASN A O 1
ATOM 830 N N . ARG A 1 105 ? -23.628 -6.420 29.052 1.00 98.19 105 ARG A N 1
ATOM 831 C CA . ARG A 1 105 ? -23.151 -5.376 28.131 1.00 98.19 105 ARG A CA 1
ATOM 832 C C . ARG A 1 105 ? -21.630 -5.372 28.057 1.00 98.19 105 ARG A C 1
ATOM 834 O O . ARG A 1 105 ? -21.106 -5.373 26.952 1.00 98.19 105 ARG A O 1
ATOM 841 N N . ALA A 1 106 ? -20.956 -5.442 29.203 1.00 97.94 106 ALA A N 1
ATOM 842 C CA . ALA A 1 106 ? -19.502 -5.486 29.278 1.00 97.94 106 ALA A CA 1
ATOM 843 C C . ALA A 1 106 ? -18.933 -6.677 28.491 1.00 97.94 106 ALA A C 1
ATOM 845 O O . ALA A 1 106 ? -18.049 -6.472 27.670 1.00 97.94 106 ALA A O 1
ATOM 846 N N . MET A 1 107 ? -19.513 -7.875 28.640 1.00 98.00 107 MET A N 1
ATOM 847 C CA . MET A 1 107 ? -19.089 -9.059 27.878 1.00 98.00 107 MET A CA 1
ATOM 848 C C . MET A 1 107 ? -19.225 -8.864 26.361 1.00 98.00 107 MET A C 1
ATOM 850 O O . MET A 1 107 ? -18.318 -9.191 25.605 1.00 98.00 107 MET A O 1
ATOM 854 N N . LYS A 1 108 ? -20.342 -8.291 25.896 1.00 98.06 108 LYS A N 1
ATOM 855 C CA . LYS A 1 108 ? -20.548 -8.026 24.460 1.00 98.06 108 LYS A CA 1
ATOM 856 C C . LYS A 1 108 ? -19.593 -6.970 23.915 1.00 98.06 108 LYS A C 1
ATOM 858 O O . LYS A 1 108 ? -19.166 -7.063 22.765 1.00 98.06 108 LYS A O 1
ATOM 863 N N . ASP A 1 109 ? -19.305 -5.946 24.711 1.00 98.00 109 ASP A N 1
ATOM 864 C CA . ASP A 1 109 ? -18.357 -4.902 24.335 1.00 98.00 109 ASP A CA 1
ATOM 865 C C . ASP A 1 109 ? -16.926 -5.457 24.283 1.00 98.00 109 ASP A C 1
ATOM 867 O O . ASP A 1 109 ? -16.179 -5.102 23.373 1.00 98.00 109 ASP A O 1
ATOM 871 N N . GLU A 1 110 ? -16.572 -6.375 25.186 1.00 98.12 110 GLU A N 1
ATOM 872 C CA . GLU A 1 110 ? -15.292 -7.091 25.198 1.00 98.12 110 GLU A CA 1
ATOM 873 C C . GLU A 1 110 ? -15.134 -7.987 23.959 1.00 98.12 110 GLU A C 1
ATOM 875 O O . GLU A 1 110 ? -14.181 -7.806 23.202 1.00 98.12 110 GLU A O 1
ATOM 880 N N . GLU A 1 111 ? -16.118 -8.838 23.645 1.00 97.94 111 GLU A N 1
ATOM 881 C CA . GLU A 1 111 ? -16.120 -9.663 22.420 1.00 97.94 111 GLU A CA 1
ATOM 882 C C . GLU A 1 111 ? -15.974 -8.811 21.147 1.00 97.94 111 GLU A C 1
ATOM 884 O O . GLU A 1 111 ? -15.247 -9.150 20.206 1.00 97.94 111 GLU A O 1
ATOM 889 N N . LYS A 1 112 ? -16.665 -7.666 21.101 1.00 98.31 112 LYS A N 1
ATOM 890 C CA . LYS A 1 112 ? -16.574 -6.737 19.972 1.00 98.31 112 LYS A CA 1
ATOM 891 C C . LYS A 1 112 ? -15.196 -6.083 19.888 1.00 98.31 112 LYS A C 1
ATOM 893 O O . LYS A 1 112 ? -14.689 -5.901 18.779 1.00 98.31 112 LYS A O 1
ATOM 898 N N . MET A 1 113 ? -14.610 -5.717 21.025 1.00 98.00 113 MET A N 1
ATOM 899 C CA . MET A 1 113 ? -13.277 -5.126 21.093 1.00 98.00 113 MET A CA 1
ATOM 900 C C . MET A 1 113 ? -12.221 -6.109 20.583 1.00 98.00 113 MET A C 1
ATOM 902 O O . MET A 1 113 ? -11.412 -5.728 19.738 1.00 98.00 113 MET A O 1
ATOM 906 N N . GLU A 1 114 ? -12.282 -7.374 21.002 1.00 98.19 114 GLU A N 1
ATOM 907 C CA . GLU A 1 114 ? -11.370 -8.424 20.534 1.00 98.19 114 GLU A CA 1
ATOM 908 C C . GLU A 1 114 ? -11.465 -8.627 19.016 1.00 98.19 114 GLU A C 1
ATOM 910 O O . GLU A 1 114 ? -10.446 -8.661 18.318 1.00 98.19 114 GLU A O 1
ATOM 915 N N . LEU A 1 115 ? -12.687 -8.687 18.471 1.00 98.19 115 LEU A N 1
ATOM 916 C CA . LEU A 1 115 ? -12.897 -8.811 17.028 1.00 98.19 115 LEU A CA 1
ATOM 917 C C . LEU A 1 115 ? -12.300 -7.621 16.263 1.00 98.19 115 LEU A C 1
ATOM 919 O O . LEU A 1 115 ? -11.631 -7.806 15.243 1.00 98.19 115 LEU A O 1
ATOM 923 N N . GLN A 1 116 ? -12.528 -6.401 16.752 1.00 97.94 116 GLN A N 1
ATOM 924 C CA . GLN A 1 116 ? -11.976 -5.190 16.148 1.00 97.94 116 GLN A CA 1
ATOM 925 C C . GLN A 1 116 ? -10.448 -5.145 16.246 1.00 97.94 116 GLN A C 1
ATOM 927 O O . GLN A 1 116 ? -9.791 -4.693 15.307 1.00 97.94 116 GLN A O 1
ATOM 932 N N . GLU A 1 117 ? -9.862 -5.643 17.334 1.00 98.31 117 GLU A N 1
ATOM 933 C CA . GLU A 1 117 ? -8.411 -5.717 17.489 1.00 98.31 117 GLU A CA 1
ATOM 934 C C . GLU A 1 117 ? -7.785 -6.702 16.492 1.00 98.31 117 GLU A C 1
ATOM 936 O O . GLU A 1 117 ? -6.758 -6.391 15.880 1.00 98.31 117 GLU A O 1
ATOM 941 N N . MET A 1 118 ? -8.415 -7.860 16.266 1.00 98.31 118 MET A N 1
ATOM 942 C CA . MET A 1 118 ? -7.971 -8.799 15.232 1.00 98.31 118 MET A CA 1
ATOM 943 C C . MET A 1 118 ? -8.047 -8.180 13.834 1.00 98.31 118 MET A C 1
ATOM 945 O O . MET A 1 118 ? -7.062 -8.222 13.097 1.00 98.31 118 MET A O 1
ATOM 949 N N . GLN A 1 119 ? -9.173 -7.545 13.491 1.00 98.12 119 GLN A N 1
ATOM 950 C CA . GLN A 1 119 ? -9.339 -6.862 12.202 1.00 98.12 119 GLN A CA 1
ATOM 951 C C . GLN A 1 119 ? -8.305 -5.747 12.010 1.00 98.12 119 GLN A C 1
ATOM 953 O O . GLN A 1 119 ? -7.761 -5.582 10.919 1.00 98.12 119 GLN A O 1
ATOM 958 N N . LEU A 1 120 ? -7.987 -5.000 13.071 1.00 98.31 120 LEU A N 1
ATOM 959 C CA . LEU A 1 120 ? -6.956 -3.967 13.032 1.00 98.31 120 LEU A CA 1
ATOM 960 C C . LEU A 1 120 ? -5.565 -4.561 12.778 1.00 98.31 120 LEU A C 1
ATOM 962 O O . LEU A 1 120 ? -4.792 -3.985 12.012 1.00 98.31 120 LEU A O 1
ATOM 966 N N . LYS A 1 121 ? -5.229 -5.692 13.410 1.00 98.50 121 LYS A N 1
ATOM 967 C CA . LYS A 1 121 ? -3.955 -6.394 13.177 1.00 98.50 121 LYS A CA 1
ATOM 968 C C . LYS A 1 121 ? -3.846 -6.880 11.733 1.00 98.50 121 LYS A C 1
ATOM 970 O O . LYS A 1 121 ? -2.811 -6.668 11.108 1.00 98.50 121 LYS A O 1
ATOM 975 N N . GLU A 1 122 ? -4.912 -7.462 11.192 1.00 98.12 122 GLU A N 1
ATOM 976 C CA . GLU A 1 122 ? -4.954 -7.918 9.800 1.00 98.12 122 GLU A CA 1
ATOM 977 C C . GLU A 1 122 ? -4.814 -6.749 8.815 1.00 98.12 122 GLU A C 1
ATOM 979 O O . GLU A 1 122 ? -3.966 -6.787 7.925 1.00 98.12 122 GLU A O 1
ATOM 984 N N . ALA A 1 123 ? -5.561 -5.660 9.023 1.00 98.25 123 ALA A N 1
ATOM 985 C CA . ALA A 1 123 ? -5.473 -4.466 8.186 1.00 98.25 123 ALA A CA 1
ATOM 986 C C . ALA A 1 123 ? -4.066 -3.844 8.198 1.00 98.25 123 ALA A C 1
ATOM 988 O O . ALA A 1 123 ? -3.565 -3.435 7.150 1.00 98.25 123 ALA A O 1
ATOM 989 N N . LYS A 1 124 ? -3.405 -3.809 9.364 1.00 98.44 124 LYS A N 1
ATOM 990 C CA . LYS A 1 124 ? -2.011 -3.355 9.480 1.00 98.44 124 LYS A CA 1
ATOM 991 C C . LYS A 1 124 ? -1.054 -4.253 8.703 1.00 98.44 124 LYS A C 1
ATOM 993 O O . LYS A 1 124 ? -0.228 -3.737 7.962 1.00 98.44 124 LYS A O 1
ATOM 998 N N . HIS A 1 125 ? -1.197 -5.571 8.819 1.00 98.44 125 HIS A N 1
ATOM 999 C CA . HIS A 1 125 ? -0.350 -6.510 8.086 1.00 98.44 125 HIS A CA 1
ATOM 1000 C C . HIS A 1 125 ? -0.507 -6.357 6.566 1.00 98.44 125 HIS A C 1
ATOM 1002 O O . HIS A 1 125 ? 0.483 -6.323 5.841 1.00 98.44 125 HIS A O 1
ATOM 1008 N N . ILE A 1 126 ? -1.743 -6.200 6.079 1.00 98.19 126 ILE A N 1
ATOM 1009 C CA . ILE A 1 126 ? -2.019 -5.959 4.655 1.00 98.19 126 ILE A CA 1
ATOM 1010 C C . ILE A 1 126 ? -1.380 -4.645 4.186 1.00 98.19 126 ILE A C 1
ATOM 1012 O O . ILE A 1 126 ? -0.782 -4.612 3.111 1.00 98.19 126 ILE A O 1
ATOM 1016 N N . ALA A 1 127 ? -1.484 -3.576 4.982 1.00 98.44 127 ALA A N 1
ATOM 1017 C CA . ALA A 1 127 ? -0.858 -2.294 4.664 1.00 98.44 127 ALA A CA 1
ATOM 1018 C C . ALA A 1 127 ? 0.674 -2.415 4.591 1.00 98.44 127 ALA A C 1
ATOM 1020 O O . ALA A 1 127 ? 1.271 -2.002 3.603 1.00 98.44 127 ALA A 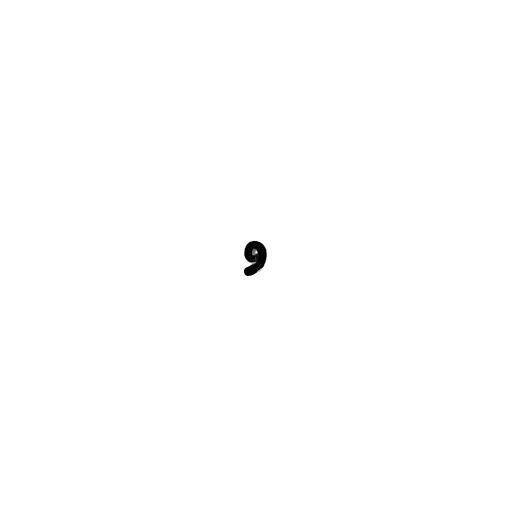O 1
ATOM 1021 N N . GLU A 1 128 ? 1.301 -3.071 5.571 1.00 98.19 128 GLU A N 1
ATOM 1022 C CA . GLU A 1 128 ? 2.751 -3.293 5.585 1.00 98.19 128 GLU A CA 1
ATOM 1023 C C . GLU A 1 128 ? 3.231 -4.150 4.403 1.00 98.19 128 GLU A C 1
ATOM 1025 O O . GLU A 1 128 ? 4.278 -3.875 3.814 1.00 98.19 128 GLU A O 1
ATOM 1030 N N . GLU A 1 129 ? 2.486 -5.191 4.020 1.00 98.31 129 GLU A N 1
ATOM 1031 C CA . GLU A 1 129 ? 2.804 -5.980 2.827 1.00 98.31 129 GLU A CA 1
ATOM 1032 C C . GLU A 1 129 ? 2.679 -5.168 1.537 1.00 98.31 129 GLU A C 1
ATOM 1034 O O . GLU A 1 129 ? 3.486 -5.343 0.618 1.00 98.31 129 GLU A O 1
ATOM 1039 N N . ALA A 1 130 ? 1.663 -4.306 1.446 1.00 98.31 130 ALA A N 1
ATOM 1040 C CA . ALA A 1 130 ? 1.490 -3.415 0.310 1.00 98.31 130 ALA A CA 1
ATOM 1041 C C . ALA A 1 130 ? 2.664 -2.434 0.217 1.00 98.31 130 ALA A C 1
ATOM 1043 O O . ALA A 1 130 ? 3.268 -2.336 -0.849 1.00 98.31 130 ALA A O 1
ATOM 1044 N N . ASP A 1 131 ? 3.047 -1.796 1.325 1.00 98.31 131 ASP A N 1
ATOM 1045 C CA . ASP A 1 131 ? 4.180 -0.867 1.380 1.00 98.31 131 ASP A CA 1
ATOM 1046 C C . ASP A 1 131 ? 5.487 -1.549 0.955 1.00 98.31 131 ASP A C 1
ATOM 1048 O O . ASP A 1 131 ? 6.210 -1.028 0.105 1.00 98.31 131 ASP A O 1
ATOM 1052 N N . ARG A 1 132 ? 5.755 -2.774 1.431 1.00 98.44 132 ARG A N 1
ATOM 1053 C CA . ARG A 1 132 ? 6.934 -3.548 0.994 1.00 98.44 132 ARG A CA 1
ATOM 1054 C C . ARG A 1 132 ? 6.931 -3.822 -0.511 1.00 98.44 132 ARG A C 1
ATOM 1056 O O . ARG A 1 132 ? 7.969 -3.689 -1.158 1.00 98.44 132 ARG A O 1
ATOM 1063 N N . LYS A 1 133 ? 5.779 -4.196 -1.081 1.00 98.31 133 LYS A N 1
ATOM 1064 C CA . LYS A 1 133 ? 5.639 -4.416 -2.532 1.00 98.31 133 LYS A CA 1
ATOM 1065 C C . LYS A 1 133 ? 5.840 -3.116 -3.311 1.00 98.31 133 LYS A C 1
ATOM 1067 O O . LYS A 1 133 ? 6.515 -3.131 -4.339 1.00 98.31 133 LYS A O 1
ATOM 1072 N N . TYR A 1 134 ? 5.296 -2.002 -2.822 1.00 98.44 134 TYR A N 1
ATOM 1073 C CA . TYR A 1 134 ? 5.491 -0.687 -3.428 1.00 98.44 134 TYR A CA 1
ATOM 1074 C C . TYR A 1 134 ? 6.962 -0.272 -3.423 1.00 98.44 134 TYR A C 1
ATOM 1076 O O . TYR A 1 134 ? 7.468 0.151 -4.461 1.00 98.44 134 TYR A O 1
ATOM 1084 N N . GLU A 1 135 ? 7.673 -0.452 -2.309 1.00 98.38 135 GLU A N 1
ATOM 1085 C CA . GLU A 1 135 ? 9.107 -0.163 -2.235 1.00 98.38 135 GLU A CA 1
ATOM 1086 C C . GLU A 1 135 ? 9.928 -1.026 -3.200 1.00 98.38 135 GLU A C 1
ATOM 1088 O O . GLU A 1 135 ? 10.848 -0.524 -3.849 1.00 98.38 135 GLU A O 1
ATOM 1093 N N . GLU A 1 136 ? 9.607 -2.316 -3.331 1.00 98.25 136 GLU A N 1
ATOM 1094 C CA . GLU A 1 136 ? 10.302 -3.203 -4.266 1.00 98.25 136 GLU A CA 1
ATOM 1095 C C . GLU A 1 136 ? 10.094 -2.765 -5.723 1.00 98.25 136 GLU A C 1
ATOM 1097 O O . GLU A 1 136 ? 11.055 -2.693 -6.496 1.00 98.25 136 GLU A O 1
ATOM 1102 N N . VAL A 1 137 ? 8.854 -2.436 -6.099 1.00 98.38 137 VAL A N 1
ATOM 1103 C CA . VAL A 1 137 ? 8.529 -1.936 -7.442 1.00 98.38 137 VAL A CA 1
ATOM 1104 C C . VAL A 1 137 ? 9.219 -0.600 -7.705 1.00 98.38 137 VAL A C 1
ATOM 1106 O O . VAL A 1 137 ? 9.826 -0.440 -8.762 1.00 98.38 137 VAL A O 1
ATOM 1109 N N . ALA A 1 138 ? 9.204 0.324 -6.743 1.00 98.31 138 ALA A N 1
ATOM 1110 C CA . ALA A 1 138 ? 9.871 1.616 -6.868 1.00 98.31 138 ALA A CA 1
ATOM 1111 C C . ALA A 1 138 ? 11.386 1.459 -7.078 1.00 98.31 138 ALA A C 1
ATOM 1113 O O . ALA A 1 138 ? 11.960 2.096 -7.959 1.00 98.31 138 ALA A O 1
ATOM 1114 N N . ARG A 1 139 ? 12.042 0.555 -6.337 1.00 98.44 139 ARG A N 1
ATOM 1115 C CA . ARG A 1 139 ? 13.472 0.262 -6.533 1.00 98.44 139 ARG A CA 1
ATOM 1116 C C . ARG A 1 139 ? 13.760 -0.316 -7.918 1.00 98.44 139 ARG A C 1
ATOM 1118 O O . ARG A 1 139 ? 14.737 0.088 -8.542 1.00 98.44 139 ARG A O 1
ATOM 1125 N N . LYS A 1 140 ? 12.932 -1.249 -8.403 1.00 98.44 140 LYS A N 1
ATOM 1126 C CA . LYS A 1 140 ? 13.080 -1.820 -9.755 1.00 98.44 140 LYS A CA 1
ATOM 1127 C C . LYS A 1 140 ? 12.901 -0.762 -10.839 1.00 98.44 140 LYS A C 1
ATOM 1129 O O . LYS A 1 140 ? 13.650 -0.772 -11.809 1.00 98.44 140 LYS A O 1
ATOM 1134 N N . LEU A 1 141 ? 11.944 0.145 -10.657 1.00 98.12 141 LEU A N 1
ATOM 1135 C CA . LEU A 1 141 ? 11.672 1.231 -11.593 1.00 98.12 141 LEU A CA 1
ATOM 1136 C C . LEU A 1 141 ? 12.899 2.134 -11.770 1.00 98.12 141 LEU A C 1
ATOM 1138 O O . LEU A 1 141 ? 13.327 2.330 -12.898 1.00 98.12 141 LEU A O 1
ATOM 1142 N N . VAL A 1 142 ? 13.544 2.549 -10.676 1.00 98.62 142 VAL A N 1
ATOM 1143 C CA . VAL A 1 142 ? 14.769 3.371 -10.732 1.00 98.62 142 VAL A CA 1
ATOM 1144 C C . VAL A 1 142 ? 15.906 2.674 -11.491 1.00 98.62 142 VAL A C 1
ATOM 1146 O O . VAL A 1 142 ? 16.643 3.309 -12.243 1.00 98.62 142 VAL A O 1
ATOM 1149 N N . VAL A 1 143 ? 16.070 1.358 -11.312 1.00 98.50 143 VAL A N 1
ATOM 1150 C CA . VAL A 1 143 ? 17.095 0.595 -12.047 1.00 98.50 143 VAL A CA 1
ATOM 1151 C C . VAL A 1 143 ? 16.783 0.566 -13.543 1.00 98.50 143 VAL A C 1
ATOM 1153 O O . VAL A 1 143 ? 17.679 0.819 -14.346 1.00 98.50 143 VAL A O 1
ATOM 1156 N N . LEU A 1 144 ? 15.526 0.297 -13.908 1.00 98.44 144 LEU A N 1
ATOM 1157 C CA . LEU A 1 144 ? 15.086 0.255 -15.304 1.00 98.44 144 LEU A CA 1
ATOM 1158 C C . LEU A 1 144 ? 15.188 1.621 -15.986 1.00 98.44 144 LEU A C 1
ATOM 1160 O O . LEU A 1 144 ? 15.618 1.683 -17.132 1.00 98.44 144 LEU A O 1
ATOM 1164 N N . GLU A 1 145 ? 14.850 2.707 -15.290 1.00 98.25 145 GLU A N 1
ATOM 1165 C CA . GLU A 1 145 ? 15.032 4.074 -15.793 1.00 98.25 145 GLU A CA 1
ATOM 1166 C C . GLU A 1 145 ? 16.510 4.354 -16.096 1.00 98.25 145 GLU A C 1
ATOM 1168 O O . GLU A 1 145 ? 16.839 4.825 -17.182 1.00 98.25 145 GLU A O 1
ATOM 1173 N N . GLY A 1 146 ? 17.420 3.966 -15.197 1.00 98.50 146 GLY A N 1
ATOM 1174 C CA . GLY A 1 146 ? 18.858 4.116 -15.436 1.00 98.50 146 GLY A CA 1
ATOM 1175 C C . GLY A 1 146 ? 19.414 3.197 -16.535 1.00 98.50 146 GLY A C 1
ATOM 1176 O O . GLY A 1 146 ? 20.418 3.520 -17.165 1.00 98.50 146 GLY A O 1
ATOM 1177 N N . GLU A 1 147 ? 18.819 2.027 -16.773 1.00 98.44 147 GLU A N 1
ATOM 1178 C CA . GLU A 1 147 ? 19.171 1.172 -17.917 1.00 98.44 147 GLU A CA 1
ATOM 1179 C C . GLU A 1 147 ? 18.659 1.741 -19.242 1.00 98.44 147 GLU A C 1
ATOM 1181 O O . GLU A 1 147 ? 19.383 1.686 -20.240 1.00 98.44 147 GLU A O 1
ATOM 1186 N N . LEU A 1 148 ? 17.452 2.312 -19.236 1.00 98.38 148 LEU A N 1
ATOM 1187 C CA . LEU A 1 148 ? 16.858 2.984 -20.384 1.00 98.38 148 LEU A CA 1
ATOM 1188 C C . LEU A 1 148 ? 17.709 4.180 -20.813 1.00 98.38 148 LEU A C 1
ATOM 1190 O O . LEU A 1 148 ? 18.113 4.220 -21.971 1.00 98.38 148 LEU A O 1
ATOM 1194 N N . GLU A 1 149 ? 18.076 5.066 -19.883 1.00 98.50 149 GLU A N 1
ATOM 1195 C CA . GLU A 1 149 ? 18.908 6.248 -20.163 1.00 98.50 149 GLU A CA 1
ATOM 1196 C C . GLU A 1 149 ? 20.241 5.851 -20.824 1.00 98.50 149 GLU A C 1
ATOM 1198 O O . GLU A 1 149 ? 20.604 6.354 -21.885 1.00 98.50 149 GLU A O 1
ATOM 1203 N N . ARG A 1 150 ? 20.932 4.832 -20.288 1.00 98.50 150 ARG A N 1
ATOM 1204 C CA . ARG A 1 150 ? 22.170 4.312 -20.905 1.00 98.50 150 ARG A CA 1
ATOM 1205 C C . ARG A 1 150 ? 21.940 3.706 -22.289 1.00 98.50 150 ARG A C 1
ATOM 1207 O O . ARG A 1 150 ? 22.840 3.723 -23.131 1.00 98.50 150 ARG A O 1
ATOM 1214 N N . SER A 1 151 ? 20.789 3.077 -22.514 1.00 98.31 151 SER A N 1
ATOM 1215 C CA . SER A 1 151 ? 20.442 2.518 -23.822 1.00 98.31 151 SER A CA 1
ATOM 1216 C C . SER A 1 151 ? 20.164 3.623 -24.840 1.00 98.31 151 SER A C 1
ATOM 1218 O O . SER A 1 151 ? 20.578 3.492 -25.991 1.00 98.31 151 SER A O 1
ATOM 1220 N N . GLU A 1 152 ? 19.498 4.697 -24.422 1.00 98.31 152 GLU A N 1
ATOM 1221 C CA . GLU A 1 152 ? 19.219 5.876 -25.242 1.00 98.31 152 GLU A CA 1
ATOM 1222 C C . GLU A 1 152 ? 20.518 6.588 -25.633 1.00 98.31 152 GLU A C 1
ATOM 1224 O O . GLU A 1 152 ? 20.772 6.755 -26.824 1.00 98.31 152 GLU A O 1
ATOM 1229 N N . GLU A 1 153 ? 21.419 6.857 -24.681 1.00 98.38 153 GLU A N 1
ATOM 1230 C CA . GLU A 1 153 ? 22.743 7.436 -24.970 1.00 98.38 153 GLU A CA 1
ATOM 1231 C C . GLU A 1 153 ? 23.529 6.598 -25.996 1.00 98.38 153 GLU A C 1
ATOM 1233 O O . GLU A 1 153 ? 24.143 7.117 -26.933 1.00 98.38 153 GLU A O 1
ATOM 1238 N N . ARG A 1 154 ? 23.500 5.264 -25.860 1.00 98.38 154 ARG A N 1
ATOM 1239 C CA . ARG A 1 154 ? 24.151 4.358 -26.819 1.00 98.38 154 ARG A CA 1
ATOM 1240 C C . ARG A 1 154 ? 23.516 4.421 -28.205 1.00 98.38 154 ARG A C 1
ATOM 1242 O O . ARG A 1 154 ? 24.245 4.327 -29.196 1.00 98.38 154 ARG A O 1
ATOM 1249 N N . ALA A 1 155 ? 22.192 4.531 -28.279 1.00 98.25 155 ALA A N 1
ATOM 1250 C CA . ALA A 1 155 ? 21.475 4.656 -29.540 1.00 98.25 155 ALA A CA 1
ATOM 1251 C C . ALA A 1 155 ? 21.821 5.979 -30.235 1.00 98.25 155 ALA A C 1
ATOM 1253 O O . ALA A 1 155 ? 22.159 5.961 -31.417 1.00 98.25 155 ALA A O 1
ATOM 1254 N N . GLU A 1 156 ? 21.860 7.095 -29.503 1.00 98.31 156 GLU A N 1
ATOM 1255 C CA . GLU A 1 156 ? 22.243 8.405 -30.046 1.00 98.31 156 GLU A CA 1
ATOM 1256 C C . GLU A 1 156 ? 23.661 8.401 -30.635 1.00 98.31 156 GLU A C 1
ATOM 1258 O O . GLU A 1 156 ? 23.890 8.890 -31.747 1.00 98.31 156 GLU A O 1
ATOM 1263 N N . VAL A 1 157 ? 24.625 7.794 -29.932 1.00 98.50 157 VAL A N 1
ATOM 1264 C CA . VAL A 1 157 ? 26.000 7.648 -30.437 1.00 98.50 157 VAL A CA 1
ATOM 1265 C C . VAL A 1 157 ? 26.033 6.794 -31.708 1.00 98.50 157 VAL A C 1
ATOM 1267 O O . VAL A 1 157 ? 26.729 7.140 -32.668 1.00 98.50 157 VAL A O 1
ATOM 1270 N N . ALA A 1 158 ? 25.279 5.693 -31.741 1.00 98.00 158 ALA A N 1
ATOM 1271 C CA . ALA A 1 158 ? 25.195 4.832 -32.916 1.00 98.00 158 ALA A CA 1
ATOM 1272 C C . ALA A 1 158 ? 24.569 5.564 -34.115 1.00 98.00 158 ALA A C 1
ATOM 1274 O O . ALA A 1 158 ? 25.114 5.495 -35.216 1.00 98.00 158 ALA A O 1
ATOM 1275 N N . GLU A 1 159 ? 23.488 6.318 -33.909 1.00 98.38 159 GLU A N 1
ATOM 1276 C CA . GLU A 1 159 ? 22.861 7.132 -34.954 1.00 98.38 159 GLU A CA 1
ATOM 1277 C C . GLU A 1 159 ? 23.811 8.198 -35.500 1.00 98.38 159 GLU A C 1
ATOM 1279 O O . GLU A 1 159 ? 23.915 8.371 -36.715 1.00 98.38 159 GLU A O 1
ATOM 1284 N N . SER A 1 160 ? 24.547 8.886 -34.624 1.00 98.44 160 SER A N 1
ATOM 1285 C CA . SER A 1 160 ? 25.569 9.853 -35.034 1.00 98.44 160 SER A CA 1
ATOM 1286 C C . SER A 1 160 ? 26.636 9.196 -35.914 1.00 98.44 160 SER A C 1
ATOM 1288 O O . SER A 1 160 ? 26.992 9.724 -36.971 1.00 98.44 160 SER A O 1
ATOM 1290 N N . ARG A 1 161 ? 27.092 7.991 -35.542 1.00 98.31 161 ARG A N 1
ATOM 1291 C CA . ARG A 1 161 ? 28.074 7.241 -36.334 1.00 98.31 161 ARG A CA 1
ATOM 1292 C C . ARG A 1 161 ? 27.526 6.810 -37.692 1.00 98.31 161 ARG A C 1
ATOM 1294 O O . ARG A 1 161 ? 28.255 6.887 -38.677 1.00 98.31 161 ARG A O 1
ATOM 1301 N N . VAL A 1 162 ? 26.265 6.383 -37.758 1.00 98.38 162 VAL A N 1
ATOM 1302 C CA . VAL A 1 162 ? 25.599 6.048 -39.026 1.00 98.38 162 VAL A CA 1
ATOM 1303 C C . VAL A 1 162 ? 25.539 7.275 -39.932 1.00 98.38 162 VAL A C 1
ATOM 1305 O O . VAL A 1 162 ? 25.973 7.185 -41.076 1.00 98.38 162 VAL A O 1
ATOM 1308 N N . ARG A 1 163 ? 25.112 8.435 -39.415 1.00 98.31 163 ARG A N 1
ATOM 1309 C CA . ARG A 1 163 ? 25.054 9.683 -40.198 1.00 98.31 163 ARG A CA 1
ATOM 1310 C C . ARG A 1 163 ? 26.421 10.078 -40.764 1.00 98.31 163 ARG A C 1
ATOM 1312 O O . ARG A 1 163 ? 26.504 10.452 -41.929 1.00 98.31 163 ARG A O 1
ATOM 1319 N N . GLN A 1 164 ? 27.491 9.951 -39.973 1.00 98.19 164 GLN A N 1
ATOM 1320 C CA . GLN A 1 164 ? 28.862 10.201 -40.443 1.00 98.19 164 GLN A CA 1
ATOM 1321 C C . GLN A 1 164 ? 29.260 9.257 -41.585 1.00 98.19 164 GLN A C 1
ATOM 1323 O O . GLN A 1 164 ? 29.769 9.707 -42.608 1.00 98.19 164 GLN A O 1
ATOM 1328 N N . LEU A 1 165 ? 29.006 7.954 -41.432 1.00 98.00 165 LEU A N 1
ATOM 1329 C CA . LEU A 1 165 ? 29.337 6.959 -42.456 1.00 98.00 165 LEU A CA 1
ATOM 1330 C C . LEU A 1 165 ? 28.517 7.153 -43.739 1.00 98.00 165 LEU A C 1
ATOM 1332 O O . LEU A 1 165 ? 29.038 6.958 -44.835 1.00 98.00 165 LEU A O 1
ATOM 1336 N N . GLU A 1 166 ? 27.251 7.555 -43.626 1.00 98.12 166 GLU A N 1
ATOM 1337 C CA . GLU A 1 166 ? 26.416 7.900 -44.780 1.00 98.12 166 GLU A CA 1
ATOM 1338 C C . GLU A 1 166 ? 26.959 9.118 -45.538 1.00 98.12 166 GLU A C 1
ATOM 1340 O O . GLU A 1 166 ? 26.924 9.145 -46.771 1.00 98.12 166 GLU A O 1
ATOM 1345 N N . GLU A 1 167 ? 27.475 10.121 -44.826 1.00 98.12 167 GLU A N 1
ATOM 1346 C CA . GLU A 1 167 ? 28.107 11.290 -45.436 1.00 98.12 167 GLU A CA 1
ATOM 1347 C C . GLU A 1 167 ? 29.424 10.918 -46.134 1.00 98.12 167 GLU A C 1
ATOM 1349 O O . GLU A 1 167 ? 29.605 11.246 -47.309 1.00 98.12 167 GLU A O 1
ATOM 1354 N N . GLU A 1 168 ? 30.294 10.149 -45.472 1.00 97.94 168 GLU A N 1
ATOM 1355 C CA . GLU A 1 168 ? 31.524 9.616 -46.072 1.00 97.94 168 GLU A CA 1
ATOM 1356 C C . GLU A 1 168 ? 31.216 8.816 -47.348 1.00 97.94 168 GLU A C 1
ATOM 1358 O O . GLU A 1 168 ? 31.819 9.059 -48.397 1.00 97.94 168 GLU A O 1
ATOM 1363 N N . LEU A 1 169 ? 30.214 7.933 -47.310 1.00 98.00 169 LEU A N 1
ATOM 1364 C CA . LEU A 1 169 ? 29.801 7.143 -48.468 1.00 98.00 169 LEU A CA 1
ATOM 1365 C C . LEU A 1 169 ? 29.336 8.027 -49.634 1.00 98.00 169 LEU A C 1
ATOM 1367 O O . LEU A 1 169 ? 29.708 7.773 -50.780 1.00 98.00 169 LEU A O 1
ATOM 1371 N N . ARG A 1 170 ? 28.568 9.091 -49.362 1.00 98.19 170 ARG A N 1
ATOM 1372 C CA . ARG A 1 170 ? 28.155 10.056 -50.397 1.00 98.19 170 ARG A CA 1
ATOM 1373 C C . ARG A 1 170 ? 29.355 10.753 -51.034 1.00 98.19 170 ARG A C 1
ATOM 1375 O 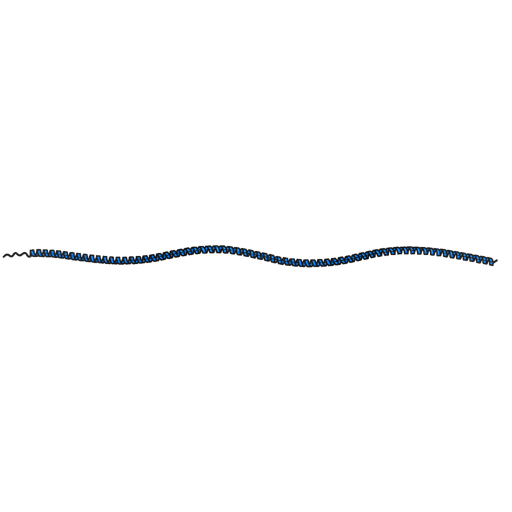O . ARG A 1 170 ? 29.377 10.913 -52.254 1.00 98.19 170 ARG A O 1
ATOM 1382 N N . THR A 1 171 ? 30.350 11.152 -50.241 1.00 98.12 171 THR A N 1
ATOM 1383 C CA . THR A 1 171 ? 31.566 11.787 -50.780 1.00 98.12 171 THR A CA 1
ATOM 1384 C C . THR A 1 171 ? 32.401 10.815 -51.618 1.00 98.12 171 THR A C 1
ATOM 1386 O O . THR A 1 171 ? 32.901 11.190 -52.683 1.00 98.12 171 THR A O 1
ATOM 1389 N N . MET A 1 172 ? 32.500 9.548 -51.202 1.00 97.75 172 MET A N 1
ATOM 1390 C CA . MET A 1 172 ? 33.176 8.509 -51.981 1.00 97.75 172 MET A CA 1
ATOM 1391 C C . MET A 1 172 ? 32.458 8.231 -53.303 1.00 97.75 172 MET A C 1
ATOM 1393 O O . MET A 1 172 ? 33.120 8.148 -54.332 1.00 97.75 172 MET A O 1
ATOM 1397 N N . ASP A 1 173 ? 31.125 8.153 -53.306 1.00 98.12 173 ASP A N 1
ATOM 1398 C CA . ASP A 1 173 ? 30.330 7.952 -54.526 1.00 98.12 173 ASP A CA 1
ATOM 1399 C C . ASP A 1 173 ? 30.528 9.095 -55.540 1.00 98.12 173 ASP A C 1
ATOM 1401 O O . ASP A 1 173 ? 30.720 8.859 -56.733 1.00 98.12 173 ASP A O 1
ATOM 1405 N N . GLN A 1 174 ? 30.569 10.347 -55.070 1.00 97.94 174 GLN A N 1
ATOM 1406 C CA . GLN A 1 174 ? 30.888 11.505 -55.919 1.00 97.94 174 GLN A CA 1
ATOM 1407 C C . GLN A 1 174 ? 32.314 11.443 -56.484 1.00 97.94 174 GLN A C 1
ATOM 1409 O O . GLN A 1 174 ? 32.540 11.752 -57.659 1.00 97.94 174 GLN A O 1
ATOM 1414 N N . THR A 1 175 ? 33.273 11.021 -55.661 1.00 98.00 175 THR A N 1
ATOM 1415 C CA . THR A 1 175 ? 34.671 10.867 -56.078 1.00 98.00 175 THR A CA 1
ATOM 1416 C C . THR A 1 175 ? 34.796 9.770 -57.133 1.00 98.00 175 THR A C 1
ATOM 1418 O O . THR A 1 175 ? 35.384 10.000 -58.185 1.00 98.00 175 THR A O 1
ATOM 1421 N N . LEU A 1 176 ? 34.165 8.615 -56.912 1.00 97.56 176 LEU A N 1
ATOM 1422 C CA . LEU A 1 176 ? 34.154 7.495 -57.850 1.00 97.56 176 LEU A CA 1
ATOM 1423 C C . LEU A 1 176 ? 33.563 7.893 -59.206 1.00 97.56 176 LEU A C 1
ATOM 1425 O O . LEU A 1 176 ? 34.169 7.614 -60.235 1.00 97.56 176 LEU A O 1
ATOM 1429 N N . LYS A 1 177 ? 32.430 8.607 -59.219 1.00 98.06 177 LYS A N 1
ATOM 1430 C CA . LYS A 1 177 ? 31.833 9.140 -60.457 1.00 98.06 177 LYS A CA 1
ATOM 1431 C C . LYS A 1 177 ? 32.798 10.032 -61.236 1.00 98.06 177 LYS A C 1
ATOM 1433 O O . LYS A 1 177 ? 32.854 9.948 -62.458 1.00 98.06 177 LYS A O 1
ATOM 1438 N N . SER A 1 178 ? 33.568 10.861 -60.533 1.00 97.50 178 SER A N 1
ATOM 1439 C CA . SER A 1 178 ? 34.571 11.730 -61.156 1.00 97.50 178 SER A CA 1
ATOM 1440 C C . SER A 1 178 ? 35.742 10.928 -61.733 1.00 97.50 178 SER A C 1
ATOM 1442 O O . SER A 1 178 ? 36.207 11.236 -62.829 1.00 97.50 178 SER A O 1
ATOM 1444 N N . LEU A 1 179 ? 36.193 9.876 -61.035 1.00 97.19 179 LEU A N 1
ATOM 1445 C CA . LEU A 1 179 ? 37.224 8.975 -61.555 1.00 97.19 179 LEU A CA 1
ATOM 1446 C C . LEU A 1 179 ? 36.749 8.224 -62.801 1.00 97.19 179 LEU A C 1
ATOM 1448 O O . LEU A 1 179 ? 37.497 8.184 -63.771 1.00 97.19 179 LEU A O 1
ATOM 1452 N N . ILE A 1 180 ? 35.523 7.693 -62.802 1.00 96.81 180 ILE A N 1
ATOM 1453 C CA . ILE A 1 180 ? 34.951 6.996 -63.966 1.00 96.81 180 ILE A CA 1
ATOM 1454 C C . ILE A 1 180 ? 34.914 7.931 -65.181 1.00 96.81 180 ILE A C 1
ATOM 1456 O O . ILE A 1 180 ? 35.397 7.568 -66.247 1.00 96.81 180 ILE A O 1
ATOM 1460 N N . ALA A 1 181 ? 34.439 9.169 -65.012 1.00 97.50 181 ALA A N 1
ATOM 1461 C CA . ALA A 1 181 ? 34.449 10.149 -66.099 1.00 97.50 181 ALA A CA 1
ATOM 1462 C C . ALA A 1 181 ? 35.875 10.419 -66.623 1.00 97.50 181 ALA A C 1
ATOM 1464 O O . ALA A 1 181 ? 36.091 10.503 -67.830 1.00 97.50 181 ALA A O 1
ATOM 1465 N N . SER A 1 182 ? 36.867 10.514 -65.729 1.00 96.62 182 SER A N 1
ATOM 1466 C CA . SER A 1 182 ? 38.264 10.693 -66.140 1.00 96.62 182 SER A CA 1
ATOM 1467 C C . SER A 1 182 ? 38.843 9.465 -66.851 1.00 96.62 182 SER A C 1
ATOM 1469 O O . SER A 1 182 ? 39.613 9.622 -67.795 1.00 96.62 182 SER A O 1
ATOM 1471 N N . GLU A 1 183 ? 38.470 8.254 -66.433 1.00 97.50 183 GLU A N 1
ATOM 1472 C CA . GLU A 1 183 ? 38.871 7.001 -67.077 1.00 97.50 183 GLU A CA 1
ATOM 1473 C C . GLU A 1 183 ? 38.329 6.936 -68.509 1.00 97.50 183 GLU A C 1
ATOM 1475 O O . GLU A 1 183 ? 39.096 6.679 -69.435 1.00 97.50 183 GLU A O 1
ATOM 1480 N N . GLU A 1 184 ? 37.047 7.258 -68.708 1.00 96.88 184 GLU A N 1
ATOM 1481 C CA . GLU A 1 184 ? 36.431 7.337 -70.039 1.00 96.88 184 GLU A CA 1
ATOM 1482 C C . GLU A 1 184 ? 37.158 8.359 -70.933 1.00 96.88 184 GLU A C 1
ATOM 1484 O O . GLU A 1 184 ? 37.473 8.079 -72.093 1.00 96.88 184 GLU A O 1
ATOM 1489 N N . GLU A 1 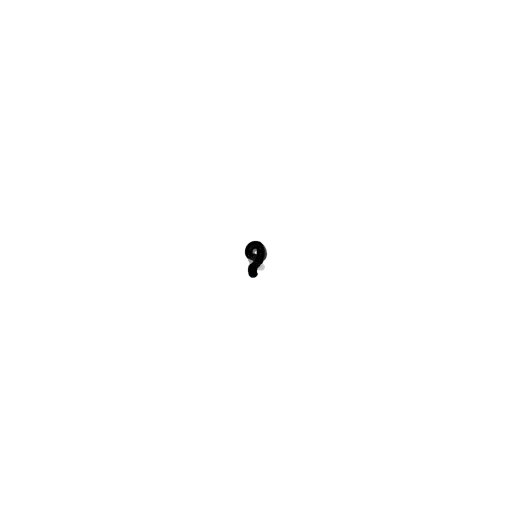185 ? 37.508 9.533 -70.395 1.00 97.06 185 GLU A N 1
ATOM 1490 C CA . GLU A 1 185 ? 38.307 10.521 -71.126 1.00 97.06 185 GLU A CA 1
ATOM 1491 C C . GLU A 1 185 ? 39.697 9.996 -71.514 1.00 97.06 185 GLU A C 1
ATOM 1493 O O . GLU A 1 185 ? 40.164 10.271 -72.622 1.00 97.06 185 GLU A O 1
ATOM 1498 N N . TYR A 1 186 ? 40.383 9.274 -70.625 1.00 96.38 186 TYR A N 1
ATOM 1499 C CA . TYR A 1 186 ? 41.692 8.694 -70.933 1.00 96.38 186 TYR A CA 1
ATOM 1500 C C . TYR A 1 186 ? 41.594 7.564 -71.955 1.00 96.38 186 TYR A C 1
ATOM 1502 O O . TYR A 1 186 ? 42.396 7.558 -72.885 1.00 96.38 186 TYR A O 1
ATOM 1510 N N . SER A 1 187 ? 40.586 6.698 -71.860 1.00 97.12 187 SER A N 1
ATOM 1511 C CA . SER A 1 187 ? 40.330 5.643 -72.845 1.00 97.12 187 SER A CA 1
ATOM 1512 C C . SER A 1 187 ? 40.100 6.230 -74.242 1.00 97.12 187 SER A C 1
ATOM 1514 O O . SER A 1 187 ? 40.764 5.835 -75.194 1.00 97.12 187 SER A O 1
ATOM 1516 N N . THR A 1 188 ? 39.279 7.280 -74.373 1.00 96.31 188 THR A N 1
ATOM 1517 C CA . THR A 1 188 ? 39.085 7.931 -75.687 1.00 96.31 188 THR A CA 1
ATOM 1518 C C . THR A 1 188 ? 40.341 8.627 -76.224 1.00 96.31 188 THR A C 1
ATOM 1520 O O . THR A 1 188 ? 40.471 8.821 -77.436 1.00 96.31 188 THR A O 1
ATOM 1523 N N . LYS A 1 189 ? 41.260 9.070 -75.353 1.00 96.31 189 LYS A N 1
ATOM 1524 C CA . LYS A 1 189 ? 42.570 9.598 -75.772 1.00 96.31 189 LYS A CA 1
ATOM 1525 C C . LYS A 1 189 ? 43.491 8.472 -76.229 1.00 96.31 189 LYS A C 1
ATOM 1527 O O . LYS A 1 189 ? 44.190 8.660 -77.218 1.00 96.31 189 LYS A O 1
ATOM 1532 N N . GLU A 1 190 ? 43.481 7.343 -75.529 1.00 96.38 190 GLU A N 1
ATOM 1533 C CA . GLU A 1 190 ? 44.238 6.144 -75.886 1.00 96.38 190 GLU A CA 1
ATOM 1534 C C . GLU A 1 190 ? 43.848 5.656 -77.284 1.00 96.38 190 GLU A C 1
ATOM 1536 O O . GLU A 1 190 ? 44.723 5.589 -78.143 1.00 96.38 190 GLU A O 1
ATOM 1541 N N . ASP A 1 191 ? 42.549 5.507 -77.568 1.00 96.31 191 ASP A N 1
ATOM 1542 C CA . ASP A 1 191 ? 42.044 5.122 -78.897 1.00 96.31 191 ASP A CA 1
ATOM 1543 C C . ASP A 1 191 ? 42.557 6.057 -80.011 1.00 96.31 191 ASP A C 1
ATOM 1545 O O . ASP A 1 191 ? 43.021 5.617 -81.064 1.00 96.31 191 ASP A O 1
ATOM 1549 N N . LYS A 1 192 ? 42.528 7.379 -79.775 1.00 96.31 192 LYS A N 1
ATOM 1550 C CA . LYS A 1 192 ? 43.031 8.376 -80.740 1.00 96.31 192 LYS A CA 1
ATOM 1551 C C . LYS A 1 192 ? 44.530 8.246 -80.973 1.00 96.31 192 LYS A C 1
ATOM 1553 O O . LYS A 1 192 ? 44.981 8.367 -82.112 1.00 96.31 192 LYS A O 1
ATOM 1558 N N . TYR A 1 193 ? 45.301 8.042 -79.908 1.00 95.31 193 TYR A N 1
ATOM 1559 C CA . TYR A 1 193 ? 46.741 7.855 -80.030 1.00 95.31 193 TYR A CA 1
ATOM 1560 C C . TYR A 1 193 ? 47.072 6.537 -80.732 1.00 95.31 193 TYR A C 1
ATOM 1562 O O . TYR A 1 193 ? 47.988 6.521 -81.551 1.00 95.31 193 TYR A O 1
ATOM 1570 N N . GLU A 1 194 ? 46.320 5.462 -80.497 1.00 96.50 194 GLU A N 1
ATOM 1571 C CA . GLU A 1 194 ? 46.475 4.206 -81.236 1.00 96.50 194 GLU A CA 1
ATOM 1572 C C . GLU A 1 194 ? 46.209 4.384 -82.739 1.00 96.50 194 GLU A C 1
ATOM 1574 O O . GLU A 1 194 ? 47.006 3.929 -83.567 1.00 96.50 194 GLU A O 1
ATOM 1579 N N . GLU A 1 195 ? 45.139 5.095 -83.112 1.00 95.94 195 GLU A N 1
ATOM 1580 C CA . GLU A 1 195 ? 44.840 5.424 -84.512 1.00 95.94 195 GLU A CA 1
ATOM 1581 C C . GLU A 1 195 ? 45.942 6.280 -85.155 1.00 95.94 195 GLU A C 1
ATOM 1583 O O . GLU A 1 195 ? 46.381 5.997 -86.276 1.00 95.94 195 GLU A O 1
ATOM 1588 N N . GLU A 1 196 ? 46.426 7.305 -84.448 1.00 95.75 196 GLU A N 1
ATOM 1589 C CA . GLU A 1 196 ? 47.494 8.181 -84.931 1.00 95.75 196 GLU A CA 1
ATOM 1590 C C . GLU A 1 196 ? 48.812 7.416 -85.111 1.00 95.75 196 GLU A C 1
ATOM 1592 O O . GLU A 1 196 ? 49.456 7.539 -86.156 1.00 95.75 196 GLU A O 1
ATOM 1597 N N . ILE A 1 197 ? 49.184 6.568 -84.146 1.00 95.62 197 ILE A N 1
ATOM 1598 C CA . ILE A 1 197 ? 50.361 5.694 -84.233 1.00 95.62 197 ILE A CA 1
ATOM 1599 C C . ILE A 1 197 ? 50.244 4.767 -85.443 1.00 95.62 197 ILE A C 1
ATOM 1601 O O . ILE A 1 197 ? 51.209 4.620 -86.197 1.00 95.62 197 ILE A O 1
ATOM 1605 N N . LYS A 1 198 ? 49.071 4.164 -85.671 1.00 96.38 198 LYS A N 1
ATOM 1606 C CA . LYS A 1 198 ? 48.843 3.283 -86.821 1.00 96.38 198 LYS A CA 1
ATOM 1607 C C . LYS A 1 198 ? 49.013 4.028 -88.146 1.00 96.38 198 LYS A C 1
ATOM 1609 O O . LYS A 1 198 ? 49.732 3.547 -89.023 1.00 96.38 198 LYS A O 1
ATOM 1614 N N . LEU A 1 199 ? 48.419 5.214 -88.276 1.00 96.12 199 LEU A N 1
ATOM 1615 C CA . LEU A 1 199 ? 48.512 6.043 -89.480 1.00 96.12 199 LEU A CA 1
ATOM 1616 C C . LEU A 1 199 ? 49.942 6.541 -89.733 1.00 96.12 199 LEU A C 1
ATOM 1618 O O . LEU A 1 199 ? 50.414 6.531 -90.872 1.00 96.12 199 LEU A O 1
ATOM 1622 N N . LEU A 1 200 ? 50.653 6.964 -88.686 1.00 95.25 200 LEU A N 1
ATOM 1623 C CA . LEU A 1 200 ? 52.070 7.318 -88.783 1.00 95.25 200 LEU A CA 1
ATOM 1624 C C . LEU A 1 200 ? 52.921 6.105 -89.179 1.00 95.25 200 LEU A C 1
ATOM 1626 O O . LEU A 1 200 ? 53.825 6.248 -89.999 1.00 95.25 200 LEU A O 1
ATOM 1630 N N . GLY A 1 201 ? 52.601 4.915 -88.666 1.00 95.62 201 GLY A N 1
ATOM 1631 C CA . GLY A 1 201 ? 53.250 3.662 -89.045 1.00 95.62 201 GLY A CA 1
ATOM 1632 C C . GLY A 1 201 ? 53.032 3.283 -90.514 1.00 95.62 201 GLY A C 1
ATOM 1633 O O . GLY A 1 201 ? 53.966 2.837 -91.176 1.00 95.62 201 GLY A O 1
ATOM 1634 N N . GLU A 1 202 ? 51.830 3.490 -91.055 1.00 96.00 202 GLU A N 1
ATOM 1635 C CA . GLU A 1 202 ? 51.541 3.296 -92.484 1.00 96.00 202 GLU A CA 1
ATOM 1636 C C . GLU A 1 202 ? 52.318 4.294 -93.353 1.00 96.00 202 GLU A C 1
ATOM 1638 O O . GLU A 1 202 ? 53.007 3.887 -94.290 1.00 96.00 202 GLU A O 1
ATOM 1643 N N . LYS A 1 203 ? 52.310 5.583 -92.988 1.00 95.31 203 LYS A N 1
ATOM 1644 C CA . LYS A 1 203 ? 53.097 6.620 -93.678 1.00 95.31 203 LYS A CA 1
ATOM 1645 C C . LYS A 1 203 ? 54.595 6.340 -93.649 1.00 95.31 203 LYS A C 1
ATOM 1647 O O . LYS A 1 203 ? 55.275 6.596 -94.641 1.00 95.31 203 LYS A O 1
ATOM 1652 N N . LEU A 1 204 ? 55.113 5.837 -92.528 1.00 95.19 204 LEU A N 1
ATOM 1653 C CA . LEU A 1 204 ? 56.516 5.455 -92.409 1.00 95.19 204 LEU A CA 1
ATOM 1654 C C . LEU A 1 204 ? 56.851 4.339 -93.402 1.00 95.19 204 LEU A C 1
ATOM 1656 O O . LEU A 1 204 ? 57.799 4.493 -94.162 1.00 95.19 204 LEU A O 1
ATOM 1660 N N . LYS A 1 205 ? 56.029 3.285 -93.487 1.00 96.12 205 LYS A N 1
ATOM 1661 C CA . LYS A 1 205 ? 56.217 2.195 -94.464 1.00 96.12 205 LYS A CA 1
ATOM 1662 C C . LYS A 1 205 ? 56.153 2.680 -95.915 1.00 96.12 205 LYS A C 1
ATOM 1664 O O . LYS A 1 205 ? 56.938 2.242 -96.756 1.00 96.12 205 LYS A O 1
ATOM 1669 N N . GLU A 1 206 ? 55.231 3.583 -96.241 1.00 95.25 206 GLU A N 1
ATOM 1670 C CA . GLU A 1 206 ? 55.169 4.195 -97.576 1.00 95.25 206 GLU A CA 1
ATOM 1671 C C . GLU A 1 206 ? 56.427 5.021 -97.883 1.00 95.25 206 GLU A C 1
ATOM 1673 O O . GLU A 1 206 ? 56.975 4.947 -98.984 1.00 95.25 206 GLU A O 1
ATOM 1678 N N . ALA A 1 207 ? 56.914 5.793 -96.910 1.00 94.62 207 ALA A N 1
ATOM 1679 C CA . ALA A 1 207 ? 58.146 6.559 -97.050 1.00 94.62 207 ALA A CA 1
ATOM 1680 C C . ALA A 1 207 ? 59.373 5.645 -97.205 1.00 94.62 207 ALA A C 1
ATOM 1682 O O . ALA A 1 207 ? 60.200 5.905 -98.078 1.00 94.62 207 ALA A O 1
ATOM 1683 N N . GLU A 1 208 ? 59.462 4.564 -96.425 1.00 94.12 208 GLU A N 1
ATOM 1684 C CA . GLU A 1 208 ? 60.515 3.543 -96.509 1.00 94.12 208 GLU A CA 1
ATOM 1685 C C . GLU A 1 208 ? 60.519 2.864 -97.882 1.00 94.12 208 GLU A C 1
ATOM 1687 O O . GLU A 1 208 ? 61.532 2.881 -98.574 1.00 94.12 208 GLU A O 1
ATOM 1692 N N . THR A 1 209 ? 59.374 2.356 -98.349 1.00 95.12 209 THR A N 1
ATOM 1693 C CA . THR A 1 209 ? 59.272 1.722 -99.679 1.00 95.12 209 THR A CA 1
ATOM 1694 C C . THR A 1 209 ? 59.608 2.687 -100.820 1.00 95.12 209 THR A C 1
ATOM 1696 O O . THR A 1 209 ? 60.252 2.301 -101.801 1.00 95.12 209 THR A O 1
ATOM 1699 N N . ARG A 1 210 ? 59.219 3.964 -100.702 1.00 94.69 210 ARG A N 1
ATOM 1700 C CA . ARG A 1 210 ? 59.598 5.008 -101.662 1.00 94.69 210 ARG A CA 1
ATOM 1701 C C . ARG A 1 210 ? 61.099 5.295 -101.631 1.00 94.69 210 ARG A C 1
ATOM 1703 O O . ARG A 1 210 ? 61.686 5.469 -102.701 1.00 94.69 210 ARG A O 1
ATOM 1710 N N . ALA A 1 211 ? 61.702 5.363 -100.445 1.00 94.00 211 ALA A N 1
ATOM 1711 C CA . ALA A 1 211 ? 63.139 5.546 -100.281 1.00 94.00 211 ALA A CA 1
ATOM 1712 C C . ALA A 1 211 ? 63.909 4.367 -100.896 1.00 94.00 211 ALA A C 1
ATOM 1714 O O . ALA A 1 211 ? 64.764 4.597 -101.746 1.00 94.00 211 ALA A O 1
ATOM 1715 N N . GLU A 1 212 ? 63.516 3.123 -100.607 1.00 93.81 212 GLU A N 1
ATOM 1716 C CA . GLU A 1 212 ? 64.107 1.920 -101.212 1.00 93.81 212 GLU A CA 1
ATOM 1717 C C . GLU A 1 212 ? 64.017 1.932 -102.748 1.00 93.81 212 GLU A C 1
ATOM 1719 O O . GLU A 1 212 ? 64.962 1.559 -103.449 1.00 93.81 212 GLU A O 1
ATOM 1724 N N . PHE A 1 213 ? 62.881 2.362 -103.311 1.00 94.19 213 PHE A N 1
ATOM 1725 C CA . PHE A 1 213 ? 62.728 2.469 -104.764 1.00 94.19 213 PHE A CA 1
ATOM 1726 C C . PHE A 1 213 ? 63.643 3.543 -105.368 1.00 94.19 213 PHE A C 1
ATOM 1728 O O . PHE A 1 213 ? 64.227 3.335 -106.439 1.00 94.19 213 PHE A O 1
ATOM 1735 N N . ALA A 1 214 ? 63.771 4.688 -104.692 1.00 93.25 214 ALA A N 1
ATOM 1736 C CA . ALA A 1 214 ? 64.683 5.749 -105.096 1.00 93.25 214 ALA A CA 1
ATOM 1737 C C . ALA A 1 214 ? 66.141 5.266 -105.044 1.00 93.25 214 ALA A C 1
ATOM 1739 O O . ALA A 1 214 ? 66.851 5.430 -106.032 1.00 93.25 214 ALA A O 1
ATOM 1740 N N . GLU A 1 215 ? 66.553 4.587 -103.971 1.00 92.94 215 GLU A N 1
ATOM 1741 C CA . GLU A 1 215 ? 67.890 3.995 -103.829 1.00 92.94 215 GLU A CA 1
ATOM 1742 C C . GLU A 1 215 ? 68.194 2.987 -104.946 1.00 92.94 215 GLU A C 1
ATOM 1744 O O . GLU A 1 215 ? 69.239 3.066 -105.591 1.00 92.94 215 GLU A O 1
ATOM 1749 N N . ARG A 1 216 ? 67.252 2.089 -105.270 1.00 92.94 216 ARG A N 1
ATOM 1750 C CA . ARG A 1 216 ? 67.406 1.162 -106.409 1.00 92.94 216 ARG A CA 1
ATOM 1751 C C . ARG A 1 216 ? 67.529 1.887 -107.747 1.00 92.94 216 ARG A C 1
ATOM 1753 O O . ARG A 1 216 ? 68.277 1.447 -108.619 1.00 92.94 216 ARG A O 1
ATOM 1760 N N . SER A 1 217 ? 66.768 2.965 -107.933 1.00 93.31 217 SER A N 1
ATOM 1761 C CA . SER A 1 217 ? 66.814 3.766 -109.159 1.00 93.31 217 SER A CA 1
ATOM 1762 C C . SER A 1 217 ? 68.154 4.485 -109.299 1.00 93.31 217 SER A C 1
ATOM 1764 O O . SER A 1 217 ? 68.718 4.479 -110.390 1.00 93.31 217 SER A O 1
ATOM 1766 N N . VAL A 1 218 ? 68.682 5.036 -108.200 1.00 93.88 218 VAL A N 1
ATOM 1767 C CA . VAL A 1 218 ? 70.023 5.634 -108.139 1.00 93.88 218 VAL A CA 1
ATOM 1768 C C . VAL A 1 218 ? 71.077 4.595 -108.509 1.00 93.88 218 VAL A C 1
ATOM 1770 O O . VAL A 1 218 ? 71.786 4.816 -109.482 1.00 93.88 218 VAL A O 1
ATOM 1773 N N . ALA A 1 219 ? 71.087 3.421 -107.871 1.00 91.94 219 ALA A N 1
ATOM 1774 C CA . ALA A 1 219 ? 72.052 2.359 -108.179 1.00 91.94 219 ALA A CA 1
ATOM 1775 C C . ALA A 1 219 ? 72.013 1.912 -109.657 1.00 91.94 219 ALA A C 1
ATOM 1777 O O . ALA A 1 219 ? 73.037 1.597 -110.263 1.00 91.94 219 ALA A O 1
ATOM 1778 N N . LYS A 1 220 ? 70.824 1.889 -110.277 1.00 93.25 220 LYS A N 1
ATOM 1779 C CA . LYS A 1 220 ? 70.678 1.568 -111.707 1.00 93.25 220 LYS A CA 1
ATOM 1780 C C . LYS A 1 220 ? 71.217 2.679 -112.612 1.00 93.25 220 LYS A C 1
ATOM 1782 O O . LYS A 1 220 ? 71.822 2.378 -113.643 1.00 93.25 220 LYS A O 1
ATOM 1787 N N . LEU A 1 221 ? 70.957 3.940 -112.266 1.00 91.75 221 LEU A N 1
ATOM 1788 C CA . LEU A 1 221 ? 71.483 5.092 -112.996 1.00 91.75 221 LEU A CA 1
ATOM 1789 C C . LEU A 1 221 ? 73.005 5.172 -112.866 1.00 91.75 221 LEU A C 1
ATOM 1791 O O . LEU A 1 221 ? 73.654 5.365 -113.884 1.00 91.75 221 LEU A O 1
ATOM 1795 N N . GLU A 1 222 ? 73.557 4.943 -111.673 1.00 91.69 222 GLU A N 1
ATOM 1796 C CA . GLU A 1 222 ? 75.003 4.852 -111.427 1.00 91.69 222 GLU A CA 1
ATOM 1797 C C . GLU A 1 222 ? 75.643 3.789 -112.321 1.00 91.69 222 GLU A C 1
ATOM 1799 O O . GLU A 1 222 ? 76.539 4.113 -113.088 1.00 91.69 222 GLU A O 1
ATOM 1804 N N . LYS A 1 223 ? 75.090 2.569 -112.369 1.00 93.00 223 LYS A N 1
ATOM 1805 C CA . LYS A 1 223 ? 75.582 1.540 -113.298 1.00 93.00 223 LYS A CA 1
ATOM 1806 C C . LYS A 1 223 ? 75.529 1.984 -114.766 1.00 93.00 223 LYS A C 1
ATOM 1808 O O . LYS A 1 223 ? 76.427 1.691 -115.542 1.00 93.00 223 LYS A O 1
ATOM 1813 N N . THR A 1 224 ? 74.459 2.672 -115.163 1.00 91.31 224 THR A N 1
ATOM 1814 C CA . THR A 1 224 ? 74.328 3.166 -116.544 1.00 91.31 224 THR A CA 1
ATOM 1815 C C . THR A 1 224 ? 75.364 4.252 -116.840 1.00 91.31 224 THR A C 1
ATOM 1817 O O . THR A 1 224 ? 75.855 4.328 -117.962 1.00 91.31 224 THR A O 1
ATOM 1820 N N . ILE A 1 225 ? 75.690 5.093 -115.852 1.00 91.00 225 ILE A N 1
ATOM 1821 C CA . ILE A 1 225 ? 76.774 6.072 -115.947 1.00 91.00 225 ILE A CA 1
ATOM 1822 C C . ILE A 1 225 ? 78.102 5.337 -116.129 1.00 91.00 225 ILE A C 1
ATOM 1824 O O . ILE A 1 225 ? 78.785 5.638 -117.099 1.00 91.00 225 ILE A O 1
ATOM 1828 N N . ASP A 1 226 ? 78.409 4.337 -115.299 1.00 92.00 226 ASP A N 1
ATOM 1829 C CA . ASP A 1 226 ? 79.639 3.541 -115.417 1.00 92.00 226 ASP A CA 1
ATOM 1830 C C . ASP A 1 226 ? 79.766 2.890 -116.812 1.00 92.00 226 ASP A C 1
ATOM 1832 O O . ASP A 1 226 ? 80.789 3.043 -117.481 1.00 92.00 226 ASP A O 1
ATOM 1836 N N . ASP A 1 227 ? 78.702 2.237 -117.304 1.00 90.88 227 ASP A N 1
ATOM 1837 C CA . ASP A 1 227 ? 78.666 1.595 -118.632 1.00 90.88 227 ASP A CA 1
ATOM 1838 C C . ASP A 1 227 ? 78.890 2.623 -119.773 1.00 90.88 227 ASP A C 1
ATOM 1840 O O . ASP A 1 227 ? 79.560 2.350 -120.780 1.00 90.88 227 ASP A O 1
ATOM 1844 N N . LEU A 1 228 ? 78.318 3.829 -119.641 1.00 89.56 228 LEU A N 1
ATOM 1845 C CA . LEU A 1 228 ? 78.495 4.926 -120.600 1.00 89.56 228 LEU A CA 1
ATOM 1846 C C . LEU A 1 228 ? 79.898 5.536 -120.525 1.00 89.56 228 LEU A C 1
ATOM 1848 O O . LEU A 1 228 ? 80.453 5.899 -121.564 1.00 89.56 228 LEU A O 1
ATOM 1852 N N . GLU A 1 229 ? 80.473 5.656 -119.330 1.00 89.69 229 GLU A N 1
ATOM 1853 C CA . GLU A 1 229 ? 81.842 6.124 -119.120 1.00 89.69 229 GLU A CA 1
ATOM 1854 C C . GLU A 1 229 ? 82.858 5.149 -119.726 1.00 89.69 229 GLU A C 1
ATOM 1856 O O . GLU A 1 229 ? 83.777 5.592 -120.421 1.00 89.69 229 GLU A O 1
ATOM 1861 N N . GLU A 1 230 ? 82.654 3.838 -119.564 1.00 90.81 230 GLU A N 1
ATOM 1862 C CA . GLU A 1 230 ? 83.472 2.799 -120.201 1.00 90.81 230 GLU A CA 1
ATOM 1863 C C . GLU A 1 230 ? 83.359 2.860 -121.732 1.00 90.81 230 GLU A C 1
ATOM 1865 O O . GLU A 1 230 ? 84.369 2.883 -122.442 1.00 90.81 230 GLU A O 1
ATOM 1870 N N . SER A 1 231 ? 82.136 2.989 -122.255 1.00 87.25 231 SER A N 1
ATOM 1871 C CA . SER A 1 231 ? 81.896 3.146 -123.696 1.00 87.25 231 SER A CA 1
ATOM 1872 C C . SER A 1 231 ? 82.571 4.403 -124.257 1.00 87.25 231 SER A C 1
ATOM 1874 O O . SER A 1 231 ? 83.163 4.373 -125.337 1.00 87.25 231 SER A O 1
ATOM 1876 N N . LEU A 1 232 ? 82.518 5.518 -123.522 1.00 88.06 232 LEU A N 1
ATOM 1877 C CA . LEU A 1 232 ? 83.178 6.766 -123.901 1.00 88.06 232 LEU A CA 1
ATOM 1878 C C . LEU A 1 232 ? 84.704 6.630 -123.875 1.00 88.06 232 LEU A C 1
ATOM 1880 O O . LEU A 1 232 ? 85.376 7.183 -124.748 1.00 88.06 232 LEU A O 1
ATOM 1884 N N . ALA A 1 233 ? 85.257 5.924 -122.887 1.00 87.88 233 ALA A N 1
ATOM 1885 C CA . ALA A 1 233 ? 86.685 5.646 -122.804 1.00 87.88 233 ALA A CA 1
ATOM 1886 C C . ALA A 1 233 ? 87.151 4.797 -123.995 1.00 87.88 233 ALA A C 1
ATOM 1888 O O . ALA A 1 233 ? 88.105 5.184 -124.669 1.00 87.88 233 ALA A O 1
ATOM 1889 N N . SER A 1 234 ? 86.423 3.724 -124.317 1.00 86.69 234 SER A N 1
ATOM 1890 C CA . SER A 1 234 ? 86.698 2.875 -125.481 1.00 86.69 234 SER A CA 1
ATOM 1891 C C . SER A 1 234 ? 86.628 3.664 -126.794 1.00 86.69 234 SER A C 1
ATOM 1893 O O . SER A 1 234 ? 87.568 3.627 -127.584 1.00 86.69 234 SER A O 1
ATOM 1895 N N . ALA A 1 235 ? 85.582 4.475 -126.993 1.00 82.56 235 ALA A N 1
ATOM 1896 C CA . ALA A 1 235 ? 85.457 5.324 -128.179 1.00 82.56 235 ALA A CA 1
ATOM 1897 C C . ALA A 1 235 ? 86.585 6.369 -128.283 1.00 82.56 235 ALA A C 1
ATOM 1899 O O . ALA A 1 235 ? 87.044 6.686 -129.381 1.00 82.56 235 ALA A O 1
ATOM 1900 N N . LYS A 1 236 ? 87.053 6.918 -127.152 1.00 83.50 236 LYS A N 1
ATOM 1901 C CA . LYS A 1 236 ? 88.222 7.813 -127.123 1.00 83.50 236 LYS A CA 1
ATOM 1902 C C . LYS A 1 236 ? 89.505 7.079 -127.500 1.00 83.50 236 LYS A C 1
ATOM 1904 O O . LYS A 1 236 ? 90.297 7.641 -128.249 1.00 83.50 236 LYS A O 1
ATOM 1909 N N . GLU A 1 237 ? 89.715 5.867 -126.999 1.00 83.81 237 GLU A N 1
ATOM 1910 C CA . GLU A 1 237 ? 90.885 5.048 -127.327 1.00 83.81 237 GLU A CA 1
ATOM 1911 C C . GLU A 1 237 ? 90.898 4.663 -128.811 1.00 83.81 237 GLU A C 1
ATOM 1913 O O . GLU A 1 237 ? 91.920 4.816 -129.477 1.00 83.81 237 GLU A O 1
ATOM 1918 N N . GLU A 1 238 ? 89.747 4.280 -129.364 1.00 83.00 238 GLU A N 1
ATOM 1919 C CA . GLU A 1 238 ? 89.585 3.996 -130.790 1.00 83.00 238 GLU A CA 1
ATOM 1920 C C . GLU A 1 238 ? 89.862 5.242 -131.647 1.00 83.00 238 GLU A C 1
ATOM 1922 O O . GLU A 1 238 ? 90.573 5.167 -132.647 1.00 83.00 238 GLU A O 1
ATOM 1927 N N . ASN A 1 239 ? 89.395 6.418 -131.217 1.00 82.25 239 ASN A N 1
ATOM 1928 C CA . ASN A 1 239 ? 89.675 7.693 -131.881 1.00 82.25 239 ASN A CA 1
ATOM 1929 C C . ASN A 1 239 ? 91.173 8.052 -131.837 1.00 82.25 239 ASN A C 1
ATOM 1931 O O . ASN A 1 239 ? 91.751 8.442 -132.851 1.00 82.25 239 ASN A O 1
ATOM 1935 N N . VAL A 1 240 ? 91.837 7.849 -130.694 1.00 82.94 240 VAL A N 1
ATOM 1936 C CA . VAL A 1 240 ? 93.299 7.992 -130.579 1.00 82.94 240 VAL A CA 1
ATOM 1937 C C . VAL A 1 240 ? 94.016 7.007 -131.504 1.00 82.94 240 VAL A C 1
ATOM 1939 O O . VAL A 1 240 ? 94.958 7.403 -132.187 1.00 82.94 240 V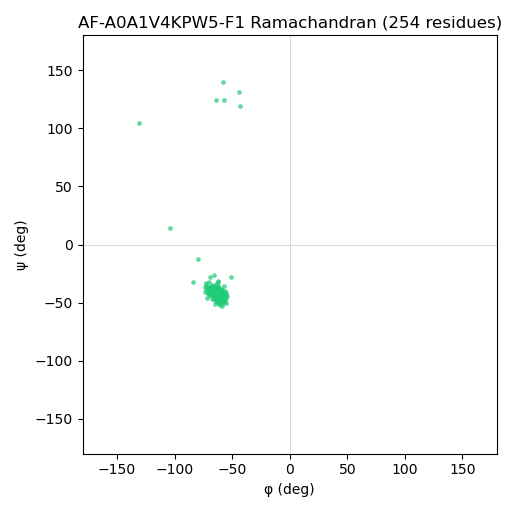AL A O 1
ATOM 1942 N N . GLY A 1 241 ? 93.556 5.756 -131.581 1.00 78.50 241 GLY A N 1
ATOM 1943 C CA . GLY A 1 241 ? 94.079 4.751 -132.504 1.00 78.50 241 GLY A CA 1
ATOM 1944 C C . GLY A 1 241 ? 93.933 5.171 -133.969 1.00 78.50 241 GLY A C 1
ATOM 1945 O O . GLY A 1 241 ? 94.899 5.107 -134.726 1.00 78.50 241 GLY A O 1
ATOM 1946 N N . ILE A 1 242 ? 92.765 5.685 -134.365 1.00 77.44 242 ILE A N 1
ATOM 1947 C CA . ILE A 1 242 ? 92.531 6.237 -135.708 1.00 77.44 242 ILE A CA 1
ATOM 1948 C C . ILE A 1 242 ? 93.472 7.414 -135.977 1.00 77.44 242 ILE A C 1
ATOM 1950 O O . ILE A 1 242 ? 94.064 7.477 -137.052 1.00 77.44 242 ILE A O 1
ATOM 1954 N N . HIS A 1 243 ? 93.649 8.321 -135.014 1.00 75.44 243 HIS A N 1
ATOM 1955 C CA . HIS A 1 243 ? 94.587 9.434 -135.139 1.00 75.44 243 HIS A CA 1
ATOM 1956 C C . HIS A 1 243 ? 96.038 8.964 -135.290 1.00 75.44 243 HIS A C 1
ATOM 1958 O O . HIS A 1 243 ? 96.747 9.494 -136.137 1.00 75.44 243 HIS A O 1
ATOM 1964 N N . GLN A 1 244 ? 96.470 7.934 -134.558 1.00 75.88 244 GLN A N 1
ATOM 1965 C CA . GLN A 1 244 ? 97.804 7.349 -134.726 1.00 75.88 244 GLN A CA 1
ATOM 1966 C C . GLN A 1 244 ? 97.984 6.710 -136.106 1.00 75.88 244 GLN A C 1
ATOM 1968 O O . GLN A 1 244 ? 99.021 6.911 -136.732 1.00 75.88 244 GLN A O 1
ATOM 1973 N N . VAL A 1 245 ? 96.982 5.983 -136.613 1.00 75.00 245 VAL A N 1
ATOM 1974 C CA . VAL A 1 245 ? 97.003 5.422 -137.977 1.00 75.00 245 VAL A CA 1
ATOM 1975 C C . VAL A 1 245 ? 97.014 6.538 -139.026 1.00 75.00 245 VAL A C 1
ATOM 1977 O O . VAL A 1 245 ? 97.710 6.431 -140.036 1.00 75.00 245 VAL A O 1
ATOM 1980 N N . LEU A 1 246 ? 96.283 7.629 -138.792 1.00 73.00 246 LEU A N 1
ATOM 1981 C CA . LEU A 1 246 ? 96.288 8.805 -139.658 1.00 73.00 246 LEU A CA 1
ATOM 1982 C C . LEU A 1 246 ? 97.668 9.479 -139.673 1.00 73.00 246 LEU A C 1
ATOM 1984 O O . LEU A 1 246 ? 98.188 9.778 -140.742 1.00 73.00 246 LEU A O 1
ATOM 1988 N N . ASP A 1 247 ? 98.295 9.660 -138.513 1.00 75.88 247 ASP A N 1
ATOM 1989 C CA . ASP A 1 247 ? 99.644 10.222 -138.412 1.00 75.88 247 ASP A CA 1
ATOM 1990 C C . ASP A 1 247 ? 100.688 9.296 -139.053 1.00 75.88 247 ASP A C 1
ATOM 1992 O O . ASP A 1 247 ? 101.599 9.765 -139.735 1.00 75.88 247 ASP A O 1
ATOM 1996 N N . GLN A 1 248 ? 100.537 7.977 -138.897 1.00 72.94 248 GLN A N 1
ATOM 1997 C CA . GLN A 1 248 ? 101.412 6.978 -139.509 1.00 72.94 248 GLN A CA 1
ATOM 1998 C C . GLN A 1 248 ? 101.269 6.960 -141.039 1.00 72.94 248 GLN A C 1
ATOM 2000 O O . GLN A 1 248 ? 102.275 6.978 -141.742 1.00 72.94 248 GLN A O 1
ATOM 2005 N N . THR A 1 249 ? 100.044 7.030 -141.569 1.00 68.44 249 THR A N 1
ATOM 2006 C CA . THR A 1 249 ? 99.794 7.145 -143.019 1.00 68.44 249 THR A CA 1
ATOM 2007 C C . THR A 1 249 ? 100.251 8.490 -143.589 1.00 68.44 249 THR A C 1
ATOM 2009 O O . THR A 1 249 ? 100.782 8.538 -144.698 1.00 68.44 249 THR A O 1
ATOM 2012 N N . LEU A 1 250 ? 100.127 9.586 -142.833 1.00 68.69 250 LEU A N 1
ATOM 2013 C CA . LEU A 1 250 ? 100.693 10.888 -143.202 1.00 68.69 250 LEU A CA 1
ATOM 2014 C C . LEU A 1 250 ? 102.230 10.872 -143.204 1.00 68.69 250 LEU A C 1
ATOM 2016 O O . LEU A 1 250 ? 102.843 11.488 -144.075 1.00 68.69 250 LEU A O 1
ATOM 2020 N N . LEU A 1 251 ? 102.864 10.158 -142.270 1.00 69.12 251 LEU A N 1
ATOM 2021 C CA . LEU A 1 251 ? 104.314 9.932 -142.253 1.00 69.12 251 LEU A CA 1
ATOM 2022 C C . LEU A 1 251 ? 104.778 9.051 -143.419 1.00 69.12 251 LEU A C 1
ATOM 2024 O O . LEU A 1 251 ? 105.831 9.322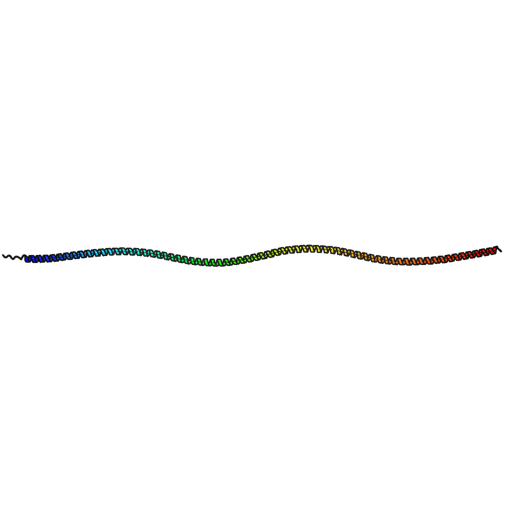 -143.993 1.00 69.12 251 LEU A O 1
ATOM 2028 N N . GLU A 1 252 ? 104.011 8.027 -143.793 1.00 63.72 252 GLU A N 1
ATOM 2029 C CA . GLU A 1 252 ? 104.285 7.207 -144.980 1.00 63.72 252 GLU A CA 1
ATOM 2030 C C . GLU A 1 252 ? 104.156 8.021 -146.277 1.00 63.72 252 GLU A C 1
ATOM 2032 O O . GLU A 1 252 ? 104.986 7.875 -147.171 1.00 63.72 252 GLU A O 1
ATOM 2037 N N . LEU A 1 253 ? 103.188 8.943 -146.354 1.00 59.03 253 LEU A N 1
ATOM 2038 C CA . LEU A 1 253 ? 103.027 9.877 -147.476 1.00 59.03 253 LEU A CA 1
ATOM 2039 C C . LEU A 1 253 ? 104.124 10.951 -147.549 1.00 59.03 253 LEU A C 1
ATOM 2041 O O . LEU A 1 253 ? 104.469 11.372 -148.646 1.00 59.03 253 LEU A O 1
ATOM 2045 N N . ASN A 1 254 ? 104.677 11.395 -146.415 1.00 58.25 254 ASN A N 1
ATOM 2046 C CA . ASN A 1 254 ? 105.771 12.380 -146.372 1.00 58.25 254 ASN A CA 1
ATOM 2047 C C . ASN A 1 254 ? 107.162 11.782 -146.658 1.00 58.25 254 ASN A C 1
ATOM 2049 O O . ASN A 1 254 ? 108.115 12.536 -146.846 1.00 58.25 254 ASN A O 1
ATOM 2053 N N . ASN A 1 255 ? 107.295 10.451 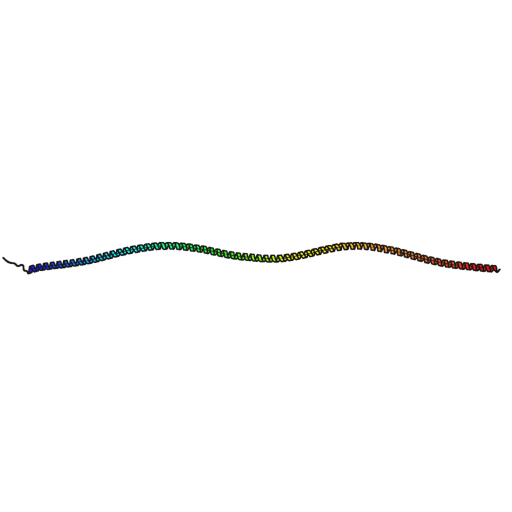-146.664 1.00 53.66 255 ASN A N 1
ATOM 2054 C CA . ASN A 1 255 ? 108.543 9.740 -146.970 1.00 53.66 255 ASN A CA 1
ATOM 2055 C C . ASN A 1 255 ? 108.559 9.122 -148.390 1.00 53.66 255 ASN A C 1
ATOM 2057 O O . ASN A 1 255 ? 109.429 8.298 -148.686 1.00 53.66 255 ASN A O 1
ATOM 2061 N N . LEU A 1 256 ? 107.620 9.535 -149.254 1.00 48.22 256 LEU A N 1
ATOM 2062 C CA . LEU A 1 256 ? 107.536 9.264 -150.700 1.00 48.22 256 LEU A CA 1
ATOM 2063 C C . LEU A 1 256 ? 107.864 10.531 -151.503 1.00 48.22 256 LEU A C 1
ATOM 2065 O O . LEU A 1 256 ? 108.515 10.387 -152.562 1.00 48.22 256 LEU A O 1
#